Protein AF-0000000076552515 (afdb_homodimer)

Structure (mmCIF, N/CA/C/O backbone):
data_AF-0000000076552515-model_v1
#
loop_
_entity.id
_entity.type
_entity.pdbx_description
1 polymer 'Uncharacterized protein'
#
loop_
_atom_site.group_PDB
_atom_site.id
_atom_site.type_symbol
_atom_site.label_atom_id
_atom_site.label_alt_id
_atom_site.label_comp_id
_atom_site.label_asym_id
_atom_site.label_entity_id
_atom_site.label_seq_id
_atom_site.pdbx_PDB_ins_code
_atom_site.Cartn_x
_atom_site.Cartn_y
_atom_site.Cartn_z
_atom_site.occupancy
_atom_site.B_iso_or_equiv
_atom_site.auth_seq_id
_atom_site.auth_comp_id
_atom_site.auth_asym_id
_atom_site.auth_atom_id
_atom_site.pdbx_PDB_model_num
ATOM 1 N N . MET A 1 1 ? -10.828 54.719 57.344 1 35.94 1 MET A N 1
ATOM 2 C CA . MET A 1 1 ? -10.305 54.156 56.094 1 35.94 1 MET A CA 1
ATOM 3 C C . MET A 1 1 ? -10.523 52.656 56.031 1 35.94 1 MET A C 1
ATOM 5 O O . MET A 1 1 ? -10.375 51.938 57.031 1 35.94 1 MET A O 1
ATOM 9 N N . SER A 1 2 ? -11.445 52.125 55.031 1 40.75 2 SER A N 1
ATOM 10 C CA . SER A 1 2 ? -12.164 50.906 54.688 1 40.75 2 SER A CA 1
ATOM 11 C C . SER A 1 2 ? -11.195 49.75 54.344 1 40.75 2 SER A C 1
ATOM 13 O O . SER A 1 2 ? -10.398 49.875 53.438 1 40.75 2 SER A O 1
ATOM 15 N N . THR A 1 3 ? -10.781 48.906 55.344 1 51.44 3 THR A N 1
ATOM 16 C CA . THR A 1 3 ? -10.016 47.688 55.375 1 51.44 3 THR A CA 1
ATOM 17 C C . THR A 1 3 ? -10.625 46.656 54.406 1 51.44 3 THR A C 1
ATOM 19 O O . THR A 1 3 ? -10.055 45.594 54.188 1 51.44 3 THR A O 1
ATOM 22 N N . ALA A 1 4 ? -11.898 46.938 53.969 1 53.38 4 ALA A N 1
ATOM 23 C CA . ALA A 1 4 ? -12.586 45.875 53.281 1 53.38 4 ALA A CA 1
ATOM 24 C C . ALA A 1 4 ? -12.031 45.656 51.875 1 53.38 4 ALA A C 1
ATOM 26 O O . ALA A 1 4 ? -12.383 44.719 51.188 1 53.38 4 ALA A O 1
ATOM 27 N N . THR A 1 5 ? -11.195 46.688 51.406 1 49.91 5 THR A N 1
ATOM 28 C CA . THR A 1 5 ? -10.992 46.625 49.969 1 49.91 5 THR A CA 1
ATOM 29 C C . THR A 1 5 ? -9.898 45.625 49.625 1 49.91 5 THR A C 1
ATOM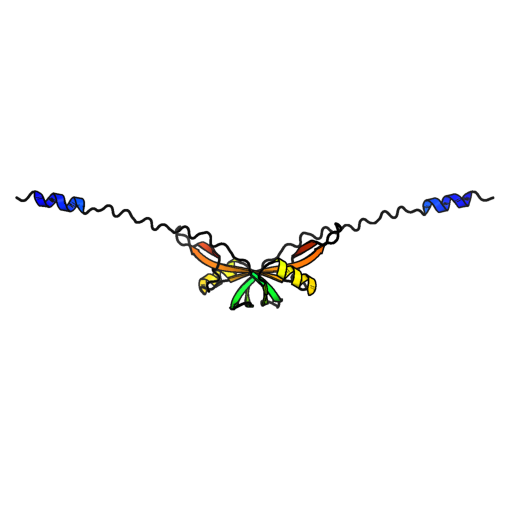 31 O O . THR A 1 5 ? -9.734 45.25 48.438 1 49.91 5 THR A O 1
ATOM 34 N N . VAL A 1 6 ? -9.07 45.25 50.656 1 51.75 6 VAL A N 1
ATOM 35 C CA . VAL A 1 6 ? -7.895 44.5 50.25 1 51.75 6 VAL A CA 1
ATOM 36 C C . VAL A 1 6 ? -8.281 43.062 50 1 51.75 6 VAL A C 1
ATOM 38 O O . VAL A 1 6 ? -7.516 42.281 49.406 1 51.75 6 VAL A O 1
ATOM 41 N N . ASN A 1 7 ? -9.43 42.656 50.656 1 47.34 7 ASN A N 1
ATOM 42 C CA . ASN A 1 7 ? -9.633 41.188 50.594 1 47.34 7 ASN A CA 1
ATOM 43 C C . ASN A 1 7 ? -10.039 40.75 49.219 1 47.34 7 ASN A C 1
ATOM 45 O O . ASN A 1 7 ? -9.945 39.562 48.875 1 47.34 7 ASN A O 1
ATOM 49 N N . THR A 1 8 ? -10.617 41.75 48.438 1 48.75 8 THR A N 1
ATOM 50 C CA . THR A 1 8 ? -11.266 41.25 47.219 1 48.75 8 THR A CA 1
ATOM 51 C C . THR A 1 8 ? -10.234 40.969 46.125 1 48.75 8 THR A C 1
ATOM 53 O O . THR A 1 8 ? -10.477 40.188 45.219 1 48.75 8 THR A O 1
ATOM 56 N N . LEU A 1 9 ? -9.078 41.688 46.281 1 49.91 9 LEU A N 1
ATOM 57 C CA . LEU A 1 9 ? -8.195 41.5 45.125 1 49.91 9 LEU A CA 1
ATOM 58 C C . LEU A 1 9 ? -7.527 40.125 45.156 1 49.91 9 LEU A C 1
ATOM 60 O O . LEU A 1 9 ? -7.293 39.531 44.094 1 49.91 9 LEU A O 1
ATOM 64 N N . ALA A 1 10 ? -7.309 39.594 46.375 1 49.72 10 ALA A N 1
ATOM 65 C CA . ALA A 1 10 ? -6.578 38.344 46.469 1 49.72 10 ALA A CA 1
ATOM 66 C C . ALA A 1 10 ? -7.395 37.188 45.875 1 49.72 10 ALA A C 1
ATOM 68 O O . ALA A 1 10 ? -6.836 36.25 45.312 1 49.72 10 ALA A O 1
ATOM 69 N N . GLU A 1 11 ? -8.711 37.312 46 1 48.06 11 GLU A N 1
ATOM 70 C CA . GLU A 1 11 ? -9.477 36.156 45.562 1 48.06 11 GLU A CA 1
ATOM 71 C C . GLU A 1 11 ? -9.461 36.031 44.031 1 48.06 11 GLU A C 1
ATOM 73 O O . GLU A 1 11 ? -9.734 34.969 43.5 1 48.06 11 GLU A O 1
ATOM 78 N N . LEU A 1 12 ? -9.273 37.219 43.406 1 43.66 12 LEU A N 1
ATOM 79 C CA . LEU A 1 12 ? -9.445 37.094 41.969 1 43.66 12 LEU A CA 1
ATOM 80 C C . LEU A 1 12 ? -8.234 36.406 41.344 1 43.66 12 LEU A C 1
ATOM 82 O O . LEU A 1 12 ? -8.195 36.188 40.125 1 43.66 12 LEU A O 1
ATOM 86 N N . VAL A 1 13 ? -7.078 36.344 42.031 1 42.44 13 VAL A N 1
ATOM 87 C CA . VAL A 1 13 ? -6.031 35.594 41.375 1 42.44 13 VAL A CA 1
ATOM 88 C C . VAL A 1 13 ? -6.484 34.125 41.188 1 42.44 13 VAL A C 1
ATOM 90 O O . VAL A 1 13 ? -6.422 33.344 42.156 1 42.44 13 VAL A O 1
ATOM 93 N N . ARG A 1 14 ? -7.738 33.938 40.75 1 39.69 14 ARG A N 1
ATOM 94 C CA . ARG A 1 14 ? -8.109 32.594 40.281 1 39.69 14 ARG A CA 1
ATOM 95 C C . ARG A 1 14 ? -6.961 31.938 39.531 1 39.69 14 ARG A C 1
ATOM 97 O O . ARG A 1 14 ? -6.336 32.562 38.688 1 39.69 14 ARG A O 1
ATOM 104 N N . ASN A 1 15 ? -6.199 31 40.25 1 41.66 15 ASN A N 1
ATOM 105 C CA . ASN A 1 15 ? -5.289 30.016 39.688 1 41.66 15 ASN A CA 1
ATOM 106 C C . ASN A 1 15 ? -5.797 29.484 38.344 1 41.66 15 ASN A C 1
ATOM 108 O O . ASN A 1 15 ? -6.691 28.641 38.312 1 41.66 15 ASN A O 1
ATOM 112 N N . ASP A 1 16 ? -6.039 30.391 37.406 1 40.06 16 ASP A N 1
ATOM 113 C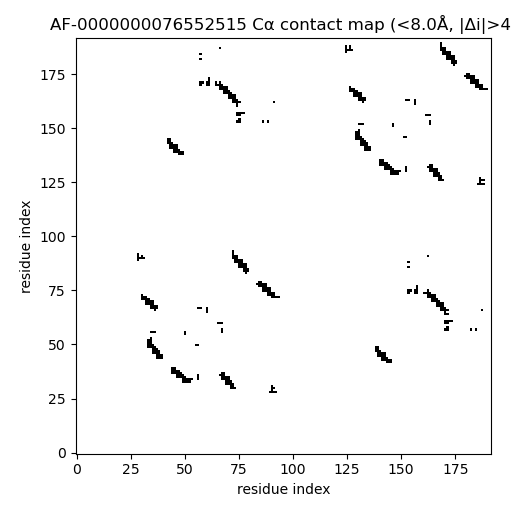 CA . ASP A 1 16 ? -6.176 29.812 36.062 1 40.06 16 ASP A CA 1
ATOM 114 C C . ASP A 1 16 ? -5.137 28.719 35.812 1 40.06 16 ASP A C 1
ATOM 116 O O . ASP A 1 16 ? -3.957 29.016 35.625 1 40.06 16 ASP A O 1
ATOM 120 N N . LYS A 1 17 ? -5.156 27.672 36.625 1 41.62 17 LYS A N 1
ATOM 121 C CA . LYS A 1 17 ? -4.375 26.516 36.188 1 41.62 17 LYS A CA 1
ATOM 122 C C . LYS A 1 17 ? -4.379 26.375 34.688 1 41.62 17 LYS A C 1
ATOM 124 O O . LYS A 1 17 ? -5.43 26.484 34.031 1 41.62 17 LYS A O 1
ATOM 129 N N . PRO A 1 18 ? -3.236 26.75 34.031 1 43.59 18 PRO A N 1
ATOM 130 C CA . PRO A 1 18 ? -3.26 26.438 32.594 1 43.59 18 PRO A CA 1
ATOM 131 C C . PRO A 1 18 ? -4.02 25.156 32.281 1 43.59 18 PRO A C 1
ATOM 133 O O . PRO A 1 18 ? -3.908 24.172 33.031 1 43.59 18 PRO A O 1
ATOM 136 N N . ARG A 1 19 ? -5.297 25.203 31.922 1 39.62 19 ARG A N 1
ATOM 137 C CA . ARG A 1 19 ? -5.895 24 31.344 1 39.62 19 ARG A CA 1
ATOM 138 C C . ARG A 1 19 ? -4.859 23.203 30.578 1 39.62 19 ARG A C 1
ATOM 140 O O . ARG A 1 19 ? -4.266 23.703 29.609 1 39.62 19 ARG A O 1
ATOM 147 N N . ARG A 1 20 ? -4.082 22.391 31.281 1 39.12 20 ARG A N 1
ATOM 148 C CA . ARG A 1 20 ? -3.389 21.406 30.469 1 39.12 20 ARG A CA 1
ATOM 149 C C . ARG A 1 20 ? -4.258 20.953 29.297 1 39.12 20 ARG A C 1
ATOM 151 O O . ARG A 1 20 ? -5.34 20.391 29.5 1 39.12 20 ARG A O 1
ATOM 158 N N . THR A 1 21 ? -4.367 21.797 28.266 1 39.66 21 THR A N 1
ATOM 159 C CA . THR A 1 21 ? -4.902 21.188 27.062 1 39.66 21 THR A CA 1
ATOM 160 C C . THR A 1 21 ? -4.559 19.688 27.016 1 39.66 21 THR A C 1
ATOM 162 O O . THR A 1 21 ? -3.387 19.312 27.094 1 39.66 21 THR A O 1
ATOM 165 N N . ARG A 1 22 ? -5.285 18.875 27.719 1 38.53 22 ARG A N 1
ATOM 166 C CA . ARG A 1 22 ? -5.191 17.453 27.422 1 38.53 22 ARG A CA 1
ATOM 167 C C . ARG A 1 22 ? -4.812 17.203 25.969 1 38.53 22 ARG A C 1
ATOM 169 O O . ARG A 1 22 ? -5.586 17.531 25.062 1 38.53 22 ARG A O 1
ATOM 176 N N . ARG A 1 23 ? -3.568 17.359 25.641 1 40.38 23 ARG A N 1
ATOM 177 C CA . ARG A 1 23 ? -3.234 16.734 24.375 1 40.38 23 ARG A CA 1
ATOM 178 C C . ARG A 1 23 ? -4.012 15.445 24.172 1 40.38 23 ARG A C 1
ATOM 180 O O . ARG A 1 23 ? -3.865 14.5 24.953 1 40.38 23 ARG A O 1
ATOM 187 N N . THR A 1 24 ? -5.371 15.531 24.047 1 39.75 24 THR A N 1
ATOM 188 C CA . THR A 1 24 ? -6.031 14.305 23.609 1 39.75 24 THR A CA 1
ATOM 189 C C . THR A 1 24 ? -5.023 13.336 23 1 39.75 24 THR A C 1
ATOM 191 O O . THR A 1 24 ? -4.363 13.656 22 1 39.75 24 THR A O 1
ATOM 194 N N . GLN A 1 25 ? -4.34 12.641 23.812 1 41.81 25 GLN A N 1
ATOM 195 C CA . GLN A 1 25 ? -3.662 11.492 23.219 1 41.81 25 GLN A CA 1
ATOM 196 C C . GLN A 1 25 ? -4.41 10.984 21.984 1 41.81 25 GLN A C 1
ATOM 198 O O . GLN A 1 25 ? -5.5 10.414 22.094 1 41.81 25 GLN A O 1
ATOM 203 N N . GLU A 1 26 ? -4.582 11.844 21.016 1 44.66 26 GLU A N 1
ATOM 204 C CA . GLU A 1 26 ? -5.145 11.312 19.766 1 44.66 26 GLU A CA 1
ATOM 205 C C . GLU A 1 26 ? -4.859 9.82 19.625 1 44.66 26 GLU A C 1
ATOM 207 O O . GLU A 1 26 ? -3.734 9.375 19.859 1 44.66 26 GLU A O 1
ATOM 212 N N . LYS A 1 27 ? -5.75 8.969 20.109 1 47 27 LYS A N 1
ATOM 213 C CA . LYS A 1 27 ? -5.699 7.531 19.859 1 47 27 LYS A CA 1
ATOM 214 C C . LYS A 1 27 ? -4.762 7.219 18.688 1 47 27 LYS A C 1
ATOM 216 O O . LYS A 1 27 ? -4.723 7.949 17.703 1 47 27 LYS A O 1
ATOM 221 N N . PRO A 1 28 ? -3.727 6.496 19.016 1 51.25 28 PRO A N 1
ATOM 222 C CA . PRO A 1 28 ? -2.861 6.133 17.891 1 51.25 28 PRO A CA 1
ATOM 223 C C . PRO A 1 28 ? -3.646 5.82 16.609 1 51.25 28 PRO A C 1
ATOM 225 O O . PRO A 1 28 ? -4.582 5.02 16.641 1 51.25 28 PRO A O 1
ATOM 228 N N . ASP A 1 29 ? -3.916 6.801 15.812 1 60.72 29 ASP A N 1
ATOM 229 C CA . ASP A 1 29 ? -4.633 6.637 14.547 1 60.72 29 ASP A CA 1
ATOM 230 C C . ASP A 1 29 ? -4.25 5.328 13.867 1 60.72 29 ASP A C 1
ATOM 232 O O . ASP A 1 29 ? -3.084 5.113 13.523 1 60.72 29 ASP A O 1
ATOM 236 N N . THR A 1 30 ? -4.984 4.262 14.258 1 79.38 30 THR A N 1
ATOM 237 C CA . THR A 1 30 ? -4.812 2.938 13.672 1 79.38 30 THR A CA 1
ATOM 238 C C . THR A 1 30 ? -4.797 3.023 12.141 1 79.38 30 THR A C 1
ATOM 240 O O . THR A 1 30 ? -5.625 3.711 11.547 1 79.38 30 THR A O 1
ATOM 243 N N . VAL A 1 31 ? -3.775 2.555 11.617 1 84.81 31 VAL A N 1
ATOM 244 C CA . VAL A 1 31 ? -3.619 2.525 10.172 1 84.81 31 VAL A CA 1
ATOM 245 C C . VAL A 1 31 ? -4.551 1.473 9.57 1 84.81 31 VAL A C 1
ATOM 247 O O . VAL A 1 31 ? -4.574 0.327 10.023 1 84.81 31 VAL A O 1
ATOM 250 N N . THR A 1 32 ? -5.488 1.884 8.742 1 88.38 32 THR A N 1
ATOM 251 C CA . THR A 1 32 ? -6.336 0.963 7.992 1 88.38 32 THR A CA 1
ATOM 252 C C . THR A 1 32 ? -5.645 0.524 6.703 1 88.38 32 THR A C 1
ATOM 254 O O . THR A 1 32 ? -5.16 1.359 5.938 1 88.38 32 THR A O 1
ATOM 257 N N . THR A 1 33 ? -5.586 -0.742 6.516 1 95.12 33 THR A N 1
ATOM 258 C CA . THR A 1 33 ? -5.035 -1.308 5.289 1 95.12 33 THR A CA 1
ATOM 259 C C . THR A 1 33 ? -6.148 -1.613 4.289 1 95.12 33 THR A C 1
ATOM 261 O O . THR A 1 33 ? -7.16 -2.221 4.645 1 95.12 33 THR A O 1
ATOM 264 N N . ARG A 1 34 ? -6.027 -1.161 3.025 1 95.88 34 ARG A N 1
ATOM 265 C CA . ARG A 1 34 ? -6.941 -1.455 1.929 1 95.88 34 ARG A CA 1
ATOM 266 C C . ARG A 1 34 ? -6.324 -2.447 0.949 1 95.88 34 ARG A C 1
ATOM 268 O O . ARG A 1 34 ? -5.102 -2.531 0.833 1 95.88 34 ARG A O 1
ATOM 275 N N . PHE A 1 35 ? -7.113 -3.168 0.232 1 97.19 35 PHE A N 1
ATOM 276 C CA . PHE A 1 35 ? -6.68 -4.242 -0.654 1 97.19 35 PHE A CA 1
ATOM 277 C C . PHE A 1 35 ? -7.199 -4.02 -2.068 1 97.19 35 PHE A C 1
ATOM 279 O O . PHE A 1 35 ? -8.398 -3.795 -2.27 1 97.19 35 PHE A O 1
ATOM 286 N N . PHE A 1 36 ? -6.258 -4.125 -3.025 1 97.5 36 PHE A N 1
ATOM 287 C CA . PHE A 1 36 ? -6.633 -3.773 -4.391 1 97.5 36 PHE A CA 1
ATOM 288 C C . PHE A 1 36 ? -6.008 -4.742 -5.387 1 97.5 36 PHE A C 1
ATOM 290 O O . PHE A 1 36 ? -5.008 -5.398 -5.082 1 97.5 36 PHE A O 1
ATOM 297 N N . MET A 1 37 ? -6.621 -4.77 -6.422 1 97.38 37 MET A N 1
ATOM 298 C CA . MET A 1 37 ? -5.957 -5.133 -7.668 1 97.38 37 MET A CA 1
ATOM 299 C C . MET A 1 37 ? -5.895 -3.943 -8.625 1 97.38 37 MET A C 1
ATOM 301 O O . MET A 1 37 ? -6.68 -3.004 -8.5 1 97.38 37 MET A O 1
ATOM 305 N N . GLY A 1 38 ? -4.879 -4.031 -9.461 1 95.62 38 GLY A N 1
ATOM 306 C CA . GLY A 1 38 ? -4.695 -2.932 -10.391 1 95.62 38 GLY A CA 1
ATOM 307 C C . GLY A 1 38 ? -3.562 -3.17 -11.375 1 95.62 38 GLY A C 1
ATOM 308 O O . GLY A 1 38 ? -3.078 -4.293 -11.516 1 95.62 38 GLY A O 1
ATOM 309 N N . ASP A 1 39 ? -3.246 -2.111 -12.039 1 93.25 39 ASP A N 1
ATOM 310 C CA . ASP A 1 39 ? -2.188 -2.148 -13.047 1 93.25 39 ASP A CA 1
ATOM 311 C C . ASP A 1 39 ? -1.004 -1.278 -12.633 1 93.25 39 ASP A C 1
ATOM 313 O O . ASP A 1 39 ? -1.177 -0.107 -12.289 1 93.25 39 ASP A O 1
ATOM 317 N N . SER A 1 40 ? 0.088 -1.995 -12.672 1 88.06 40 SER A N 1
ATOM 318 C CA . SER A 1 40 ? 1.308 -1.303 -12.266 1 88.06 40 SER A CA 1
ATOM 319 C C . SER A 1 40 ? 2.164 -0.939 -13.477 1 88.06 40 SER A C 1
ATOM 321 O O . SER A 1 40 ? 2.391 -1.771 -14.359 1 88.06 40 SER A O 1
ATOM 323 N N . GLY A 1 41 ? 2.465 0.341 -13.539 1 81.62 41 GLY A N 1
ATOM 324 C CA . GLY A 1 41 ? 3.422 0.84 -14.508 1 81.62 41 GLY A CA 1
ATOM 325 C C . GLY A 1 41 ? 4.668 1.43 -13.875 1 81.62 41 GLY A C 1
ATOM 326 O O . GLY A 1 41 ? 4.867 1.318 -12.664 1 81.62 41 GLY A O 1
ATOM 327 N N . GLU A 1 42 ? 5.5 1.944 -14.812 1 83.88 42 GLU A N 1
ATOM 328 C CA . GLU A 1 42 ? 6.707 2.609 -14.328 1 83.88 42 GLU A CA 1
ATOM 329 C C . GLU A 1 42 ? 6.367 3.883 -13.555 1 83.88 42 GLU A C 1
ATOM 331 O O . GLU A 1 42 ? 5.828 4.832 -14.125 1 83.88 42 GLU A O 1
ATOM 336 N N . GLY A 1 43 ? 6.551 3.906 -12.336 1 88.12 43 GLY A N 1
ATOM 337 C CA . GLY A 1 43 ? 6.41 5.086 -11.5 1 88.12 43 GLY A CA 1
ATOM 338 C C . GLY A 1 43 ? 4.973 5.383 -11.117 1 88.12 43 GLY A C 1
ATOM 339 O O . GLY A 1 43 ? 4.691 6.383 -10.453 1 88.12 43 GLY A O 1
ATOM 340 N N . SER A 1 44 ? 4.109 4.57 -11.703 1 93.94 44 SER A N 1
ATOM 341 C CA . SER A 1 44 ? 2.701 4.801 -11.391 1 93.94 44 SER A CA 1
ATOM 342 C C . SER A 1 44 ? 1.942 3.482 -11.266 1 93.94 44 SER A C 1
ATOM 344 O O . SER A 1 44 ? 2.352 2.467 -11.836 1 93.94 44 SER A O 1
ATOM 346 N N . ILE A 1 45 ? 0.854 3.539 -10.531 1 95.5 45 ILE A N 1
ATOM 347 C CA . ILE A 1 45 ? -0.015 2.383 -10.352 1 95.5 45 ILE A CA 1
ATOM 348 C C . ILE A 1 45 ? -1.473 2.836 -10.297 1 95.5 45 ILE A C 1
ATOM 350 O O . ILE A 1 45 ? -1.798 3.816 -9.625 1 95.5 45 ILE A O 1
ATOM 354 N N . SER A 1 46 ? -2.262 2.113 -11.031 1 96.38 46 SER A N 1
ATOM 355 C CA . SER A 1 46 ? -3.707 2.295 -10.945 1 96.38 46 SER A CA 1
ATOM 356 C C . SER A 1 46 ? -4.371 1.116 -10.242 1 96.38 46 SER A C 1
ATOM 358 O O . SER A 1 46 ? -4.379 -0.001 -10.766 1 96.38 46 SER A O 1
ATOM 360 N N . LEU A 1 47 ? -4.879 1.412 -9.109 1 97 47 LEU A N 1
ATOM 361 C CA . LEU A 1 47 ? -5.633 0.426 -8.344 1 97 47 LEU A CA 1
ATOM 362 C C . LEU A 1 47 ? -7.121 0.519 -8.656 1 97 47 LEU A C 1
ATOM 364 O O . LEU A 1 47 ? -7.789 1.469 -8.242 1 97 47 LEU A O 1
ATOM 368 N N . THR A 1 48 ? -7.594 -0.465 -9.312 1 96.38 48 THR A N 1
ATOM 369 C CA . THR A 1 48 ? -8.883 -0.303 -9.977 1 96.38 48 THR A CA 1
ATOM 370 C C . THR A 1 48 ? -9.953 -1.134 -9.273 1 96.38 48 THR A C 1
ATOM 372 O O . THR A 1 48 ? -11.148 -0.928 -9.5 1 96.38 48 THR A O 1
ATOM 375 N N . GLN A 1 49 ? -9.609 -2.053 -8.5 1 96.88 49 GLN A N 1
ATOM 376 C CA . GLN A 1 49 ? -10.578 -2.902 -7.809 1 96.88 49 GLN A CA 1
ATOM 377 C C . GLN A 1 49 ? -10.227 -3.041 -6.328 1 96.88 49 GLN A C 1
ATOM 379 O O . GLN A 1 49 ? -9.172 -3.574 -5.98 1 96.88 49 GLN A O 1
ATOM 384 N N . GLU A 1 50 ? -11.133 -2.641 -5.551 1 97.25 50 GLU A N 1
ATOM 385 C CA . GLU A 1 50 ? -10.961 -2.756 -4.105 1 97.25 50 GLU A CA 1
ATOM 386 C C . GLU A 1 50 ? -11.688 -3.979 -3.555 1 97.25 50 GLU A C 1
ATOM 388 O O . GLU A 1 50 ? -12.773 -4.324 -4.027 1 97.25 50 GLU A O 1
ATOM 393 N N . PHE A 1 51 ? -11.102 -4.539 -2.49 1 97.25 51 PHE A N 1
ATOM 394 C CA . PHE A 1 51 ? -11.695 -5.684 -1.81 1 97.25 51 PHE A CA 1
ATOM 395 C C . PHE A 1 51 ? -11.961 -5.363 -0.343 1 97.25 51 PHE A C 1
ATOM 397 O O . PHE A 1 51 ? -11.211 -4.605 0.277 1 97.25 51 PHE A O 1
ATOM 404 N N . ALA A 1 52 ? -12.953 -5.938 0.198 1 95.69 52 ALA A N 1
ATOM 405 C CA . ALA A 1 52 ? -13.344 -5.68 1.581 1 95.69 52 ALA A CA 1
ATOM 406 C C . ALA A 1 52 ? -12.375 -6.344 2.559 1 95.69 52 ALA A C 1
ATOM 408 O O . ALA A 1 52 ? -12.305 -5.957 3.727 1 95.69 52 ALA A O 1
ATOM 409 N N . SER A 1 53 ? -11.633 -7.367 2.111 1 96.69 53 SER A N 1
ATOM 410 C CA . SER A 1 53 ? -10.711 -8.094 2.977 1 96.69 53 SER A CA 1
ATOM 411 C C . SER A 1 53 ? -9.516 -8.617 2.189 1 96.69 53 SER A C 1
ATOM 413 O O . SER A 1 53 ? -9.578 -8.734 0.964 1 96.69 53 SER A O 1
ATOM 415 N N . GLU A 1 54 ? -8.508 -8.977 2.977 1 96.94 54 GLU A N 1
ATOM 416 C CA . GLU A 1 54 ? -7.332 -9.531 2.311 1 96.94 54 GLU A CA 1
ATOM 417 C C . GLU A 1 54 ? -7.645 -10.898 1.699 1 96.94 54 GLU A C 1
ATOM 419 O O . GLU A 1 54 ? -7.105 -11.25 0.646 1 96.94 54 GLU A O 1
ATOM 424 N N . VAL A 1 55 ? -8.477 -11.656 2.312 1 96.19 55 VAL A N 1
ATOM 425 C CA . VAL A 1 55 ? -8.828 -12.992 1.844 1 96.19 55 VAL A CA 1
ATOM 426 C C . VAL A 1 55 ? -9.477 -12.906 0.464 1 96.19 55 VAL A C 1
ATOM 428 O O . VAL A 1 55 ? -9.148 -13.68 -0.433 1 96.19 55 VAL A O 1
ATOM 431 N N . GLU A 1 56 ? -10.375 -11.984 0.251 1 97.38 56 GLU A N 1
ATOM 432 C CA . GLU A 1 56 ? -11.008 -11.781 -1.049 1 97.38 56 GLU A CA 1
ATOM 433 C C . GLU A 1 56 ? -9.977 -11.43 -2.117 1 97.38 56 GLU A C 1
ATOM 435 O O . GLU A 1 56 ? -10.023 -11.961 -3.23 1 97.38 56 GLU A O 1
ATOM 440 N N . ALA A 1 57 ? -9.055 -10.57 -1.765 1 97.94 57 ALA A N 1
ATOM 441 C CA . ALA A 1 57 ? -7.992 -10.195 -2.691 1 97.94 57 ALA A CA 1
ATOM 442 C C . ALA A 1 57 ? -7.129 -11.406 -3.053 1 97.94 57 ALA A C 1
ATOM 444 O O . ALA A 1 57 ? -6.75 -11.578 -4.215 1 97.94 57 ALA A O 1
ATOM 445 N N . GLN A 1 58 ? -6.812 -12.188 -2.088 1 96.69 58 GLN A N 1
ATOM 446 C CA . GLN A 1 58 ? -6.012 -13.391 -2.311 1 96.69 58 GLN A CA 1
ATOM 447 C C . GLN A 1 58 ? -6.715 -14.352 -3.266 1 96.69 58 GLN A C 1
ATOM 449 O O . GLN A 1 58 ? -6.09 -14.891 -4.18 1 96.69 58 GLN A O 1
ATOM 454 N N . LEU A 1 59 ? -7.945 -14.508 -3.045 1 96.56 59 LEU A N 1
ATOM 455 C CA . LEU A 1 59 ? -8.711 -15.422 -3.881 1 96.56 59 LEU A CA 1
ATOM 456 C C . LEU A 1 59 ? -8.75 -14.938 -5.324 1 96.56 59 LEU A C 1
ATOM 458 O O . LEU A 1 59 ? -8.555 -15.727 -6.254 1 96.56 59 LEU A O 1
ATOM 462 N N . GLU A 1 60 ? -9.016 -13.727 -5.488 1 97.19 60 GLU A N 1
ATOM 463 C CA . GLU A 1 60 ? -9.039 -13.172 -6.84 1 97.19 60 GLU A CA 1
ATOM 464 C C . GLU A 1 60 ? -7.656 -13.25 -7.488 1 97.19 60 GLU A C 1
ATOM 466 O O . GLU A 1 60 ? -7.547 -13.539 -8.688 1 97.19 60 GLU A O 1
ATOM 471 N N . SER A 1 61 ? -6.621 -12.961 -6.715 1 96.25 61 SER A N 1
ATOM 472 C CA . SER A 1 61 ? -5.242 -13.086 -7.176 1 96.25 61 SER A CA 1
ATOM 473 C C . SER A 1 61 ? -4.957 -14.5 -7.676 1 96.25 61 SER A C 1
ATOM 475 O O . SER A 1 61 ? -4.352 -14.68 -8.734 1 96.25 61 SER A O 1
ATOM 477 N N . LEU A 1 62 ? -5.336 -15.391 -6.93 1 94.19 62 LEU A N 1
ATOM 478 C CA . LEU A 1 62 ? -5.137 -16.797 -7.289 1 94.19 62 LEU A CA 1
ATOM 479 C C . LEU A 1 62 ? -5.898 -17.141 -8.562 1 94.19 62 LEU A C 1
ATOM 481 O O . LEU A 1 62 ? -5.352 -17.781 -9.461 1 94.19 62 LEU A O 1
ATOM 485 N N . LYS A 1 63 ? -7.148 -16.766 -8.656 1 95.12 63 LYS A N 1
ATOM 486 C CA . LYS A 1 63 ? -8.016 -17.031 -9.805 1 95.12 63 LYS A CA 1
ATOM 487 C C . LYS A 1 63 ? -7.434 -16.438 -11.086 1 95.12 63 LYS A C 1
ATOM 489 O O . LYS A 1 63 ? -7.445 -17.078 -12.133 1 95.12 63 LYS A O 1
ATOM 494 N N . LEU A 1 64 ? -6.91 -15.219 -10.969 1 94.69 64 LEU A N 1
ATOM 495 C CA . LEU A 1 64 ? -6.48 -14.484 -12.156 1 94.69 64 LEU A CA 1
ATOM 496 C C . LEU A 1 64 ? -4.977 -14.617 -12.359 1 94.69 64 LEU A C 1
ATOM 498 O O . LEU A 1 64 ? -4.441 -14.141 -13.367 1 94.69 64 LEU A O 1
ATOM 502 N N . ASN A 1 65 ? -4.297 -15.164 -11.422 1 93.62 65 ASN A N 1
ATOM 503 C CA . ASN A 1 65 ? -2.842 -15.258 -11.469 1 93.62 65 ASN A CA 1
ATOM 504 C C . ASN A 1 65 ? -2.197 -13.883 -11.656 1 93.62 65 ASN A C 1
ATOM 506 O O . ASN A 1 65 ? -1.36 -13.703 -12.539 1 93.62 65 ASN A O 1
ATOM 510 N N . ARG A 1 66 ? -2.689 -12.984 -10.844 1 94.5 66 ARG A N 1
ATOM 511 C CA . ARG A 1 66 ? -2.186 -11.609 -10.836 1 94.5 66 ARG A CA 1
ATOM 512 C C . ARG A 1 66 ? -1.87 -11.148 -9.422 1 94.5 66 ARG A C 1
ATOM 514 O O . ARG A 1 66 ? -2.434 -11.664 -8.453 1 94.5 66 ARG A O 1
ATOM 521 N N . PRO A 1 67 ? -1.022 -10.219 -9.344 1 96 67 PRO A N 1
ATOM 522 C CA . PRO A 1 67 ? -0.749 -9.688 -8.008 1 96 67 PRO A CA 1
ATOM 523 C C . PRO A 1 67 ? -1.919 -8.891 -7.434 1 96 67 PRO A C 1
ATOM 525 O O . PRO A 1 67 ? -2.742 -8.375 -8.188 1 96 67 PRO A O 1
ATOM 528 N N . TYR A 1 68 ? -1.957 -8.875 -6.105 1 96.75 68 TYR A N 1
ATOM 529 C CA . TYR A 1 68 ? -2.771 -7.895 -5.395 1 96.75 68 TYR A CA 1
ATOM 530 C C . TYR A 1 68 ? -1.906 -6.992 -4.523 1 96.75 68 TYR A C 1
ATOM 532 O O . TYR A 1 68 ? -0.736 -7.293 -4.277 1 96.75 68 TYR A O 1
ATOM 540 N N . TYR A 1 69 ? -2.52 -5.891 -4.07 1 96.69 69 TYR A N 1
ATOM 541 C CA . TYR A 1 69 ? -1.765 -4.844 -3.391 1 96.69 69 TYR A CA 1
ATOM 542 C C . TYR A 1 69 ? -2.381 -4.52 -2.033 1 96.69 69 TYR A C 1
ATOM 544 O O . TYR A 1 69 ? -3.605 -4.465 -1.898 1 96.69 69 TYR A O 1
ATOM 552 N N . THR A 1 70 ? -1.568 -4.273 -1.099 1 96.94 70 THR A N 1
ATOM 553 C CA . THR A 1 70 ? -1.965 -3.654 0.161 1 96.94 70 THR A CA 1
ATOM 554 C C . THR A 1 70 ? -1.557 -2.184 0.192 1 96.94 70 THR A C 1
ATOM 556 O O . THR A 1 70 ? -0.426 -1.841 -0.162 1 96.94 70 THR A O 1
ATOM 559 N N . LEU A 1 71 ? -2.467 -1.387 0.617 1 96.06 71 LEU A N 1
ATOM 560 C CA . LEU A 1 71 ? -2.285 0.061 0.617 1 96.06 71 LEU A CA 1
ATOM 561 C C . LEU A 1 71 ? -2.559 0.643 2 1 96.06 71 LEU A C 1
ATOM 563 O O . LEU A 1 71 ? -3.566 0.314 2.627 1 96.06 71 LEU A O 1
ATOM 567 N N . GLU A 1 72 ? -1.7 1.469 2.432 1 95.31 72 GLU A N 1
ATOM 568 C CA . GLU A 1 72 ? -1.908 2.268 3.635 1 95.31 72 GLU A CA 1
ATOM 569 C C . GLU A 1 72 ? -1.728 3.756 3.348 1 95.31 72 GLU A C 1
ATOM 571 O O . GLU A 1 72 ? -0.841 4.141 2.584 1 95.31 72 GLU A O 1
ATOM 576 N N . SER A 1 73 ? -2.539 4.555 3.969 1 95.25 73 SER A N 1
ATOM 577 C CA . SER A 1 73 ? -2.5 6.004 3.809 1 95.25 73 SER A CA 1
ATOM 578 C C . SER A 1 73 ? -1.919 6.684 5.047 1 95.25 73 SER A C 1
ATOM 580 O O . SER A 1 73 ? -2.318 6.379 6.172 1 95.25 73 SER A O 1
ATOM 582 N N . TRP A 1 74 ? -1.06 7.613 4.754 1 94.69 74 TRP A N 1
ATOM 583 C CA . TRP A 1 74 ? -0.349 8.305 5.824 1 94.69 74 TRP A CA 1
ATOM 584 C C . TRP A 1 74 ? -0.334 9.812 5.586 1 94.69 74 TRP A C 1
ATOM 586 O O . TRP A 1 74 ? -0.492 10.266 4.453 1 94.69 74 TRP A O 1
ATOM 596 N N . ARG A 1 75 ? -0.161 10.531 6.703 1 93.25 75 ARG A N 1
ATOM 597 C CA . ARG A 1 75 ? 0.146 11.961 6.672 1 93.25 75 ARG A CA 1
ATOM 598 C C . ARG A 1 75 ? 1.396 12.266 7.488 1 93.25 75 ARG A C 1
ATOM 600 O O . ARG A 1 75 ? 1.612 11.68 8.547 1 93.25 75 ARG A O 1
ATOM 607 N N . ALA A 1 76 ? 2.152 13.125 6.875 1 93.44 76 ALA A N 1
ATOM 608 C CA . ALA A 1 76 ? 3.297 13.633 7.625 1 93.44 76 ALA A CA 1
ATOM 609 C C . ALA A 1 76 ? 2.922 14.883 8.414 1 93.44 76 ALA A C 1
ATOM 611 O O . ALA A 1 76 ? 2.229 15.766 7.902 1 93.44 76 ALA A O 1
ATOM 612 N N . VAL A 1 77 ? 3.346 14.883 9.617 1 90.06 77 VAL A N 1
ATOM 613 C CA . VAL A 1 77 ? 3.072 16.031 10.477 1 90.06 77 VAL A CA 1
ATOM 614 C C . VAL A 1 77 ? 4.371 16.516 11.117 1 90.06 77 VAL A C 1
ATOM 616 O O . VAL A 1 77 ? 5.199 15.711 11.547 1 90.06 77 VAL A O 1
ATOM 619 N N . ALA A 1 78 ? 4.531 17.797 11.141 1 88.88 78 ALA A N 1
ATOM 620 C CA . ALA A 1 78 ? 5.672 18.391 11.836 1 88.88 78 ALA A CA 1
ATOM 621 C C . ALA A 1 78 ? 5.441 18.422 13.344 1 88.88 78 ALA A C 1
ATOM 623 O O . ALA A 1 78 ? 4.367 18.812 13.805 1 88.88 78 ALA A O 1
ATOM 624 N N . ASP A 1 79 ? 6.352 17.844 14.008 1 83.44 79 ASP A N 1
ATOM 625 C CA . ASP A 1 79 ? 6.352 17.922 15.461 1 83.44 79 ASP A CA 1
ATOM 626 C C . ASP A 1 79 ? 7.367 18.953 15.961 1 83.44 79 ASP A C 1
ATOM 628 O O . ASP A 1 79 ? 8.57 18.797 15.75 1 83.44 79 ASP A O 1
ATOM 632 N N . LEU A 1 80 ? 6.871 19.984 16.594 1 84.06 80 LEU A N 1
ATOM 633 C CA . LEU A 1 80 ? 7.715 21.078 17.078 1 84.06 80 LEU A CA 1
ATOM 634 C C . LEU A 1 80 ? 7.883 21.016 18.578 1 84.06 80 LEU A C 1
ATOM 636 O O . LEU A 1 80 ? 8.414 21.953 19.188 1 84.06 80 LEU A O 1
ATOM 640 N N . SER A 1 81 ? 7.383 20.141 19.281 1 80.06 81 SER A N 1
ATOM 641 C CA . SER A 1 81 ? 7.234 20.125 20.734 1 80.06 81 SER A CA 1
ATOM 642 C C . SER A 1 81 ? 8.586 20.156 21.422 1 80.06 81 SER A C 1
ATOM 644 O O . SER A 1 81 ? 8.711 20.688 22.531 1 80.06 81 SER A O 1
ATOM 646 N N . ASN A 1 82 ? 9.609 19.594 20.844 1 77.12 82 ASN A N 1
ATOM 647 C CA . ASN A 1 82 ? 10.867 19.516 21.578 1 77.12 82 ASN A CA 1
ATOM 648 C C . ASN A 1 82 ? 11.906 20.484 21.016 1 77.12 82 ASN A C 1
ATOM 650 O O . ASN A 1 82 ? 13.109 20.203 21.078 1 77.12 82 ASN A O 1
ATOM 654 N N . GLY A 1 83 ? 11.367 21.562 20.531 1 81.19 83 GLY A N 1
ATOM 655 C CA . GLY A 1 83 ? 12.305 22.562 20.047 1 81.19 83 GLY A CA 1
ATOM 656 C C . GLY A 1 83 ? 12.953 22.156 18.719 1 81.19 83 GLY A C 1
ATOM 657 O O . GLY A 1 83 ? 13.719 22.938 18.141 1 81.19 83 GLY A O 1
ATOM 658 N N . SER A 1 84 ? 12.797 20.891 18.438 1 81.06 84 SER A N 1
ATOM 659 C CA . SER A 1 84 ? 13.273 20.438 17.141 1 81.06 84 SER A CA 1
ATOM 660 C C . SER A 1 84 ? 12.109 20.109 16.203 1 81.06 84 SER A C 1
ATOM 662 O O . SER A 1 84 ? 11.008 19.797 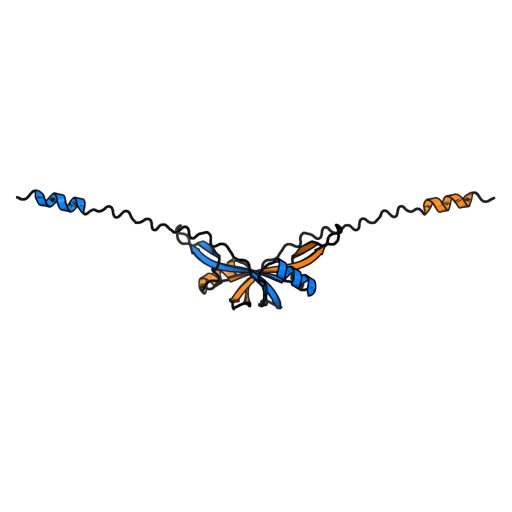16.672 1 81.06 84 SER A O 1
ATOM 664 N N . ILE A 1 85 ? 12.398 20.375 14.992 1 82.44 85 ILE A N 1
ATOM 665 C CA . ILE A 1 85 ? 11.391 19.984 14.008 1 82.44 85 ILE A CA 1
ATOM 666 C C . ILE A 1 85 ? 11.57 18.516 13.633 1 82.44 85 ILE A C 1
ATOM 668 O O . ILE A 1 85 ? 12.609 18.125 13.094 1 82.44 85 ILE A O 1
ATOM 672 N N . ALA A 1 86 ? 10.648 17.734 14.094 1 86.94 86 ALA A N 1
ATOM 673 C CA . ALA A 1 86 ? 10.633 16.328 13.688 1 86.94 86 ALA A CA 1
ATOM 674 C C . ALA A 1 86 ? 9.422 16.016 12.812 1 86.94 86 ALA A C 1
ATOM 676 O O . ALA A 1 86 ? 8.352 16.594 12.992 1 86.94 86 ALA A O 1
ATOM 677 N N . VAL A 1 87 ? 9.695 15.234 11.766 1 88.88 87 VAL A N 1
ATOM 678 C CA . VAL A 1 87 ? 8.594 14.789 10.922 1 88.88 87 VAL A CA 1
ATOM 679 C C . VAL A 1 87 ? 8.062 13.453 11.438 1 88.88 87 VAL A C 1
ATOM 681 O O . VAL A 1 87 ? 8.82 12.5 11.602 1 88.88 87 VAL A O 1
ATOM 684 N N . GLN A 1 88 ? 6.785 13.461 11.727 1 89.12 88 GLN A N 1
ATOM 685 C CA . GLN A 1 88 ? 6.121 12.242 12.188 1 89.12 88 GLN A CA 1
ATOM 686 C C . GLN A 1 88 ? 5.098 11.75 11.172 1 89.12 88 GLN A C 1
ATOM 688 O O . GLN A 1 88 ? 4.527 12.547 10.422 1 89.12 88 GLN A O 1
ATOM 693 N N . LYS A 1 89 ? 4.988 10.461 11.172 1 91.62 89 LYS A N 1
ATOM 694 C CA . LYS A 1 89 ? 3.984 9.812 10.336 1 91.62 89 LYS A CA 1
ATOM 695 C C . LYS A 1 89 ? 2.746 9.438 11.141 1 91.62 89 LYS A C 1
ATOM 697 O O . LYS A 1 89 ? 2.857 8.867 12.234 1 91.62 89 LYS A O 1
ATOM 702 N N . ARG A 1 90 ? 1.568 9.844 10.586 1 90.44 90 ARG A N 1
ATOM 703 C CA . ARG A 1 90 ? 0.286 9.477 11.18 1 90.44 90 ARG A CA 1
ATOM 704 C C . ARG A 1 90 ? -0.634 8.844 10.148 1 90.44 90 ARG A C 1
ATOM 706 O O . ARG A 1 90 ? -0.543 9.148 8.953 1 90.44 90 ARG A O 1
ATOM 713 N N . ALA A 1 91 ? -1.491 7.941 10.68 1 91.75 91 ALA A N 1
ATOM 714 C CA . ALA A 1 91 ? -2.498 7.379 9.789 1 91.75 91 ALA A CA 1
ATOM 715 C C . ALA A 1 91 ? -3.385 8.477 9.203 1 91.75 91 ALA A C 1
ATOM 717 O O . ALA A 1 91 ? -3.781 9.406 9.906 1 91.75 91 ALA A O 1
ATOM 718 N N . ALA A 1 92 ? -3.475 8.367 7.809 1 86.44 92 ALA A N 1
ATOM 719 C CA . ALA A 1 92 ? -4.383 9.312 7.156 1 86.44 92 ALA A CA 1
ATOM 720 C C . ALA A 1 92 ? -5.832 8.859 7.297 1 86.44 92 ALA A C 1
ATOM 722 O O . ALA A 1 92 ? -6.133 7.668 7.191 1 86.44 92 ALA A O 1
ATOM 723 N N . SER A 1 93 ? -6.656 9.328 8.188 1 66.69 93 SER A N 1
ATOM 724 C CA . SER A 1 93 ? -8.062 8.953 8.289 1 66.69 93 SER A CA 1
ATOM 725 C C . SER A 1 93 ? -8.742 8.984 6.926 1 66.69 93 SER A C 1
ATOM 727 O O . SER A 1 93 ? -8.461 9.852 6.102 1 66.69 93 SER A O 1
ATOM 729 N N . SER A 1 94 ? -9.039 7.816 6.344 1 51.75 94 SER A N 1
ATOM 730 C CA . SER A 1 94 ? -9.82 7.832 5.109 1 51.75 94 SER A CA 1
ATOM 731 C C . SER A 1 94 ? -10.969 8.828 5.195 1 51.75 94 SER A C 1
ATOM 733 O O . SER A 1 94 ? -11.797 8.914 4.281 1 51.75 94 SER A O 1
ATOM 735 N N . ARG A 1 95 ? -11.383 9.484 6.258 1 44.66 95 ARG A N 1
ATOM 736 C CA . ARG A 1 95 ? -12.719 10.055 6.391 1 44.66 95 ARG A CA 1
ATOM 737 C C . ARG A 1 95 ? -12.891 11.266 5.48 1 44.66 95 ARG A C 1
ATOM 739 O O . ARG A 1 95 ? -14.016 11.656 5.156 1 44.66 95 ARG A O 1
ATOM 746 N N . THR A 1 96 ? -11.938 12.156 5.016 1 36.16 96 THR A N 1
ATOM 747 C CA . THR A 1 96 ? -12.664 13.344 4.586 1 36.16 96 THR A CA 1
ATOM 748 C C . THR A 1 96 ? -13.5 13.047 3.348 1 36.16 96 THR A C 1
ATOM 750 O O . THR A 1 96 ? -13.039 12.383 2.42 1 36.16 96 THR A O 1
ATOM 753 N N . MET B 1 1 ? 28.344 -73.312 -16.641 1 35.44 1 MET B N 1
ATOM 754 C CA . MET B 1 1 ? 27.281 -72.375 -16.344 1 35.44 1 MET B CA 1
ATOM 755 C C . MET B 1 1 ? 27.859 -71.125 -15.664 1 35.44 1 MET B C 1
ATOM 757 O O . MET B 1 1 ? 28.719 -71.25 -14.789 1 35.44 1 MET B O 1
ATOM 761 N N . SER B 1 2 ? 27.891 -69.875 -16.391 1 40.75 2 SER B N 1
ATOM 762 C CA . SER B 1 2 ? 28.5 -68.562 -16.312 1 40.75 2 SER B CA 1
ATOM 763 C C . SER B 1 2 ? 28.016 -67.812 -15.078 1 40.75 2 SER B C 1
ATOM 765 O O . SER B 1 2 ? 26.828 -67.5 -14.945 1 40.75 2 SER B O 1
ATOM 767 N N . THR B 1 3 ? 28.656 -67.938 -13.875 1 51.78 3 THR B N 1
ATOM 768 C CA . THR B 1 3 ? 28.547 -67.312 -12.57 1 51.78 3 THR B CA 1
ATOM 769 C C . THR B 1 3 ? 28.656 -65.812 -12.688 1 51.78 3 THR B C 1
ATOM 771 O O . THR B 1 3 ? 28.422 -65.062 -11.719 1 51.78 3 THR B O 1
ATOM 774 N N . ALA B 1 4 ? 29.172 -65.375 -13.898 1 53.47 4 ALA B N 1
ATOM 775 C CA . ALA B 1 4 ? 29.531 -63.938 -13.922 1 53.47 4 ALA B CA 1
ATOM 776 C C . ALA B 1 4 ? 28.297 -63.062 -14 1 53.47 4 ALA B C 1
ATOM 778 O O . ALA B 1 4 ? 28.391 -61.844 -13.914 1 53.47 4 ALA B O 1
ATOM 779 N N . THR B 1 5 ? 27.078 -63.688 -14.25 1 50 5 THR B N 1
ATOM 780 C CA . THR B 1 5 ? 26 -62.812 -14.656 1 50 5 THR B CA 1
ATOM 781 C C . THR B 1 5 ? 25.344 -62.156 -13.445 1 50 5 THR B C 1
ATOM 783 O O . THR B 1 5 ? 24.609 -61.188 -13.578 1 50 5 THR B O 1
ATOM 786 N N . VAL B 1 6 ? 25.562 -62.812 -12.25 1 51.25 6 VAL B N 1
ATOM 787 C CA . VAL B 1 6 ? 24.719 -62.344 -11.148 1 51.25 6 VAL B CA 1
ATOM 788 C C . VAL B 1 6 ? 25.281 -61.062 -10.586 1 51.25 6 VAL B C 1
ATOM 790 O O . VAL B 1 6 ? 24.594 -60.344 -9.859 1 51.25 6 VAL B O 1
ATOM 793 N N . ASN B 1 7 ? 26.625 -60.875 -10.812 1 47.69 7 ASN B N 1
ATOM 794 C CA . ASN B 1 7 ? 27.203 -59.75 -10.07 1 47.69 7 ASN B CA 1
ATOM 795 C C . ASN B 1 7 ? 26.734 -58.406 -10.617 1 47.69 7 ASN B C 1
ATOM 797 O O . ASN B 1 7 ? 26.844 -57.375 -9.938 1 47.69 7 ASN B O 1
ATOM 801 N N . THR B 1 8 ? 26.312 -58.438 -11.945 1 49.5 8 THR B N 1
ATOM 802 C CA . THR B 1 8 ? 26.125 -57.125 -12.562 1 49.5 8 THR B CA 1
ATOM 803 C C . THR B 1 8 ? 24.781 -56.531 -12.172 1 49.5 8 THR B C 1
ATOM 805 O O . THR B 1 8 ? 24.641 -55.312 -12.141 1 49.5 8 THR B O 1
ATOM 808 N N . LEU B 1 9 ? 23.844 -57.438 -11.828 1 51.12 9 LEU B N 1
ATOM 809 C CA . LEU B 1 9 ? 22.547 -56.844 -11.609 1 51.12 9 LEU B CA 1
ATOM 810 C C . LEU B 1 9 ? 22.516 -56.062 -10.289 1 51.12 9 LEU B C 1
ATOM 812 O O . LEU B 1 9 ? 21.844 -55.031 -10.172 1 51.12 9 LEU B O 1
ATOM 816 N N . ALA B 1 10 ? 23.297 -56.562 -9.289 1 48.97 10 ALA B N 1
ATOM 817 C CA . ALA B 1 10 ? 23.234 -55.906 -7.977 1 48.97 10 ALA B CA 1
ATOM 818 C C . ALA B 1 10 ? 23.781 -54.5 -8.023 1 48.97 10 ALA B C 1
ATOM 820 O O . ALA B 1 10 ? 23.375 -53.625 -7.23 1 48.97 10 ALA B O 1
ATOM 821 N N . GLU B 1 11 ? 24.75 -54.312 -8.922 1 47.78 11 GLU B N 1
ATOM 822 C CA . GLU B 1 11 ? 25.359 -52.969 -8.875 1 47.78 11 GLU B CA 1
ATOM 823 C C . GLU B 1 11 ? 24.406 -51.906 -9.414 1 47.78 11 GLU B C 1
ATOM 825 O O . GLU B 1 11 ? 24.594 -50.719 -9.164 1 47.78 11 GLU B O 1
ATOM 830 N N . LEU B 1 12 ? 23.484 -52.406 -10.289 1 44.28 12 LEU B N 1
ATOM 831 C CA . LEU B 1 12 ? 22.734 -51.312 -10.906 1 44.28 12 LEU B CA 1
ATOM 832 C C . LEU B 1 12 ? 21.703 -50.75 -9.938 1 44.28 12 LEU B C 1
ATOM 834 O O . LEU B 1 12 ? 20.953 -49.844 -10.273 1 44.28 12 LEU B O 1
ATOM 838 N N . VAL B 1 13 ? 21.359 -51.5 -8.836 1 43.16 13 VAL B N 1
ATOM 839 C CA . VAL B 1 13 ? 20.469 -50.812 -7.922 1 43.16 13 VAL B CA 1
ATOM 840 C C . VAL B 1 13 ? 21.125 -49.5 -7.422 1 43.16 13 VAL B C 1
ATOM 842 O O . VAL B 1 13 ? 21.938 -49.531 -6.492 1 43.16 13 VAL B O 1
ATOM 845 N N . ARG B 1 14 ? 21.75 -48.75 -8.336 1 39.97 14 ARG B N 1
ATOM 846 C CA . ARG B 1 14 ? 22.156 -47.406 -8 1 39.97 14 ARG B CA 1
ATOM 847 C C . ARG B 1 14 ? 21.094 -46.719 -7.133 1 39.97 14 ARG B C 1
ATOM 849 O O . ARG B 1 14 ? 19.906 -46.812 -7.406 1 39.97 14 ARG B O 1
ATOM 856 N N . ASN B 1 15 ? 21.406 -46.594 -5.785 1 41.84 15 ASN B N 1
ATOM 857 C CA . ASN B 1 15 ? 20.766 -45.719 -4.789 1 41.84 15 ASN B CA 1
ATOM 858 C C . ASN B 1 15 ? 20.328 -44.406 -5.391 1 41.84 15 ASN B C 1
ATOM 860 O O . ASN B 1 15 ? 21.156 -43.5 -5.555 1 41.84 15 ASN B O 1
ATOM 864 N N . ASP B 1 16 ? 19.547 -44.438 -6.465 1 39.97 16 ASP B N 1
ATOM 865 C CA . ASP B 1 16 ? 18.906 -43.156 -6.77 1 39.97 16 ASP B CA 1
ATOM 866 C C . ASP B 1 16 ? 18.391 -42.5 -5.496 1 39.97 16 ASP B C 1
ATOM 868 O O . ASP B 1 16 ? 17.391 -42.906 -4.93 1 39.97 16 ASP B O 1
ATOM 872 N N . LYS B 1 17 ? 19.281 -42.156 -4.594 1 42.16 17 LYS B N 1
ATOM 873 C CA . LYS B 1 17 ? 18.812 -41.25 -3.547 1 42.16 17 LYS B CA 1
ATOM 874 C C . LYS B 1 17 ? 17.828 -40.219 -4.098 1 42.16 17 LYS B C 1
ATOM 876 O O . LYS B 1 17 ? 18.062 -39.625 -5.145 1 42.16 17 LYS B O 1
ATOM 881 N N . PRO B 1 18 ? 16.516 -40.406 -3.768 1 44.06 18 PRO B N 1
ATOM 882 C CA .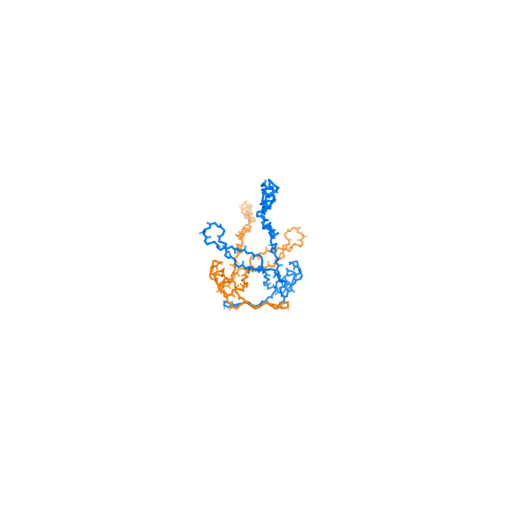 PRO B 1 18 ? 15.641 -39.312 -4.188 1 44.06 18 PRO B CA 1
ATOM 883 C C . PRO B 1 18 ? 16.328 -37.938 -4.074 1 44.06 18 PRO B C 1
ATOM 885 O O . PRO B 1 18 ? 17.031 -37.688 -3.105 1 44.06 18 PRO B O 1
ATOM 888 N N . ARG B 1 19 ? 16.891 -37.375 -5.16 1 40.16 19 ARG B N 1
ATOM 889 C CA . ARG B 1 19 ? 17.25 -35.969 -5.09 1 40.16 19 ARG B CA 1
ATOM 890 C C . ARG B 1 19 ? 16.266 -35.188 -4.227 1 40.16 19 ARG B C 1
ATOM 892 O O . ARG B 1 19 ? 15.078 -35.156 -4.531 1 40.16 19 ARG B O 1
ATOM 899 N N . ARG B 1 20 ? 16.453 -35.219 -2.926 1 39.16 20 ARG B N 1
ATOM 900 C CA . ARG B 1 20 ? 15.727 -34.188 -2.199 1 39.16 20 ARG B CA 1
ATOM 901 C C . ARG B 1 20 ? 15.656 -32.906 -3.01 1 39.16 20 ARG B C 1
ATOM 903 O O . ARG B 1 20 ? 16.688 -32.312 -3.352 1 39.16 20 ARG B O 1
ATOM 910 N N . THR B 1 21 ? 14.758 -32.875 -4.02 1 39.78 21 THR B N 1
ATOM 911 C CA . THR B 1 21 ? 14.484 -31.531 -4.512 1 39.78 21 THR B CA 1
ATOM 912 C C . THR B 1 21 ? 14.656 -30.5 -3.4 1 39.78 21 THR B C 1
ATOM 914 O O . THR B 1 21 ? 14.008 -30.594 -2.357 1 39.78 21 THR B O 1
ATOM 917 N N . ARG B 1 22 ? 15.859 -30.125 -3.084 1 38.38 22 ARG B N 1
ATOM 918 C CA . ARG B 1 22 ? 16.016 -28.922 -2.277 1 38.38 22 ARG B CA 1
ATOM 919 C C . ARG B 1 22 ? 14.898 -27.922 -2.551 1 38.38 22 ARG B C 1
ATOM 921 O O . ARG B 1 22 ? 14.812 -27.359 -3.643 1 38.38 22 ARG B O 1
ATOM 928 N N . ARG B 1 23 ? 13.734 -28.188 -2.043 1 40.5 23 ARG B N 1
ATOM 929 C CA . ARG B 1 23 ? 12.875 -27 -2.01 1 40.5 23 ARG B CA 1
ATOM 930 C C . ARG B 1 23 ? 13.688 -25.734 -1.734 1 40.5 23 ARG B C 1
ATOM 932 O O . ARG B 1 23 ? 14.312 -25.625 -0.681 1 40.5 23 ARG B O 1
ATOM 939 N N . THR B 1 24 ? 14.555 -25.344 -2.686 1 39.25 24 THR B N 1
ATOM 940 C CA . THR B 1 24 ? 15.109 -24 -2.492 1 39.25 24 THR B CA 1
ATOM 941 C C . THR B 1 24 ? 14.281 -23.203 -1.492 1 39.25 24 THR B C 1
ATOM 943 O O . THR B 1 24 ? 13.086 -23 -1.706 1 39.25 24 THR B O 1
ATOM 946 N N . GLN B 1 25 ? 14.484 -23.406 -0.248 1 42.19 25 GLN B N 1
ATOM 947 C CA . GLN B 1 25 ? 13.953 -22.406 0.664 1 42.19 25 GLN B CA 1
ATOM 948 C C . GLN B 1 25 ? 13.852 -21.047 -0.018 1 42.19 25 GLN B C 1
ATOM 950 O O . GLN B 1 25 ? 14.875 -20.406 -0.3 1 42.19 25 GLN B O 1
ATOM 955 N N . GLU B 1 26 ? 13.102 -21 -1.099 1 44.53 26 GLU B N 1
ATOM 956 C CA . GLU B 1 26 ? 12.875 -19.672 -1.66 1 44.53 26 GLU B CA 1
ATOM 957 C C . GLU B 1 26 ? 12.984 -18.594 -0.587 1 44.53 26 GLU B C 1
ATOM 959 O O . GLU B 1 26 ? 12.43 -18.734 0.504 1 44.53 26 GLU B O 1
ATOM 964 N N . LYS B 1 27 ? 14.18 -18.047 -0.365 1 47.09 27 LYS B N 1
ATOM 965 C CA . LYS B 1 27 ? 14.367 -16.859 0.467 1 47.09 27 LYS B CA 1
ATOM 966 C C . LYS B 1 27 ? 13.039 -16.156 0.717 1 47.09 27 LYS B C 1
ATOM 968 O O . LYS B 1 27 ? 12.203 -16.047 -0.182 1 47.09 27 LYS B O 1
ATOM 973 N N . PRO B 1 28 ? 12.656 -16.141 1.947 1 51 28 PRO B N 1
ATOM 974 C CA . PRO B 1 28 ? 11.422 -15.383 2.193 1 51 28 PRO B CA 1
ATOM 975 C C . PRO B 1 28 ? 11.312 -14.125 1.342 1 51 28 PRO B C 1
ATOM 977 O O . PRO B 1 28 ? 12.25 -13.312 1.312 1 51 28 PRO B O 1
ATOM 980 N N . ASP B 1 29 ? 10.758 -14.211 0.175 1 60.94 29 ASP B N 1
ATOM 981 C CA . ASP B 1 29 ? 10.562 -13.086 -0.729 1 60.94 29 ASP B CA 1
ATOM 982 C C . ASP B 1 29 ? 10.234 -11.812 0.046 1 60.94 29 ASP B C 1
ATOM 984 O O . ASP B 1 29 ? 9.219 -11.742 0.736 1 60.94 29 ASP B O 1
ATOM 988 N N . THR B 1 30 ? 11.312 -11.117 0.479 1 79.25 30 THR B N 1
ATOM 989 C CA . THR B 1 30 ? 11.203 -9.836 1.173 1 79.25 30 THR B CA 1
ATOM 990 C C . THR B 1 30 ? 10.25 -8.906 0.437 1 79.25 30 THR B C 1
ATOM 992 O O . THR B 1 30 ? 10.312 -8.773 -0.787 1 79.25 30 THR B O 1
ATOM 995 N N . VAL B 1 31 ? 9.297 -8.5 1.104 1 84.62 31 VAL B N 1
ATOM 996 C CA . VAL B 1 31 ? 8.305 -7.566 0.563 1 84.62 31 VAL B CA 1
ATOM 997 C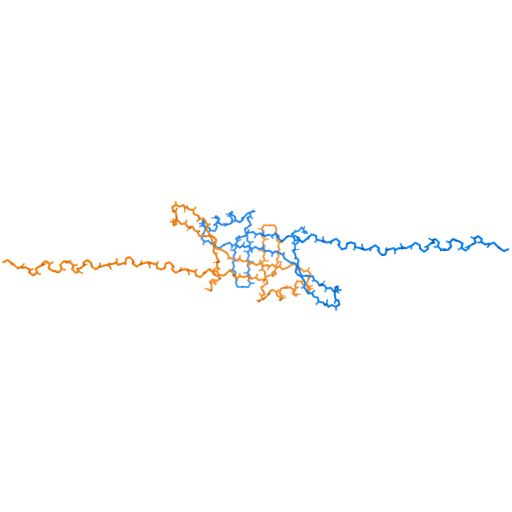 C . VAL B 1 31 ? 8.93 -6.184 0.41 1 84.62 31 VAL B C 1
ATOM 999 O O . VAL B 1 31 ? 9.555 -5.668 1.341 1 84.62 31 VAL B O 1
ATOM 1002 N N . THR B 1 32 ? 9 -5.664 -0.804 1 88.5 32 THR B N 1
ATOM 1003 C CA . THR B 1 32 ? 9.43 -4.289 -1.057 1 88.5 32 THR B CA 1
ATOM 1004 C C . THR B 1 32 ? 8.25 -3.33 -0.928 1 88.5 32 THR B C 1
ATOM 1006 O O . THR B 1 32 ? 7.191 -3.549 -1.527 1 88.5 32 THR B O 1
ATOM 1009 N N . THR B 1 33 ? 8.438 -2.34 -0.154 1 95.19 33 THR B N 1
ATOM 1010 C CA . THR B 1 33 ? 7.434 -1.292 -0.001 1 95.19 33 THR B CA 1
ATOM 1011 C C . THR B 1 33 ? 7.734 -0.116 -0.926 1 95.19 33 THR B C 1
ATOM 1013 O O . THR B 1 33 ? 8.867 0.365 -0.981 1 95.19 33 THR B O 1
ATOM 1016 N N . ARG B 1 34 ? 6.754 0.333 -1.715 1 95.88 34 ARG B N 1
ATOM 1017 C CA . ARG B 1 34 ? 6.848 1.51 -2.572 1 95.88 34 ARG B CA 1
ATOM 1018 C C . ARG B 1 34 ? 6.066 2.68 -1.984 1 95.88 34 ARG B C 1
ATOM 1020 O O . ARG B 1 34 ? 5.109 2.479 -1.231 1 95.88 34 ARG B O 1
ATOM 1027 N N . PHE B 1 35 ? 6.418 3.879 -2.314 1 97.12 35 PHE B N 1
ATOM 1028 C CA . PHE B 1 35 ? 5.848 5.094 -1.747 1 97.12 35 PHE B CA 1
ATOM 1029 C C . PHE B 1 35 ? 5.301 6 -2.844 1 97.12 35 PHE B C 1
ATOM 1031 O O . PHE B 1 35 ? 6 6.297 -3.816 1 97.12 35 PHE B O 1
ATOM 1038 N N . PHE B 1 36 ? 4.039 6.438 -2.627 1 97.44 36 PHE B N 1
ATOM 1039 C CA . PHE B 1 36 ? 3.381 7.18 -3.697 1 97.44 36 PHE B CA 1
ATOM 1040 C C . PHE B 1 36 ? 2.576 8.344 -3.135 1 97.44 36 PHE B C 1
ATOM 1042 O O . PHE B 1 36 ? 2.195 8.336 -1.962 1 97.44 36 PHE B O 1
ATOM 1049 N N . MET B 1 37 ? 2.408 9.211 -3.957 1 97.38 37 MET B N 1
ATOM 1050 C CA . MET B 1 37 ? 1.257 10.102 -3.871 1 97.38 37 MET B CA 1
ATOM 1051 C C . MET B 1 37 ? 0.3 9.867 -5.035 1 97.38 37 MET B C 1
ATOM 1053 O O . MET B 1 37 ? 0.7 9.352 -6.078 1 97.38 37 MET B O 1
ATOM 1057 N N . GLY B 1 38 ? -0.94 10.203 -4.73 1 95.62 38 GLY B N 1
ATOM 1058 C CA . GLY B 1 38 ? -1.956 9.992 -5.75 1 95.62 38 GLY B CA 1
ATOM 1059 C C . GLY B 1 38 ? -3.332 10.477 -5.332 1 95.62 38 GLY B C 1
ATOM 1060 O O . GLY B 1 38 ? -3.463 11.227 -4.359 1 95.62 38 GLY B O 1
ATOM 1061 N N . ASP B 1 39 ? -4.289 10.07 -6.109 1 93.19 39 ASP B N 1
ATOM 1062 C CA . ASP B 1 39 ? -5.68 10.453 -5.879 1 93.19 39 ASP B CA 1
ATOM 1063 C C . ASP B 1 39 ? -6.531 9.234 -5.523 1 93.19 39 ASP B C 1
ATOM 1065 O O . ASP B 1 39 ? -6.516 8.227 -6.234 1 93.19 39 ASP B O 1
ATOM 1069 N N . SER B 1 40 ? -7.16 9.461 -4.406 1 88.12 40 SER B N 1
ATOM 1070 C CA . SER B 1 40 ? -7.996 8.375 -3.918 1 88.12 40 SER B CA 1
ATOM 1071 C C . SER B 1 40 ? -9.477 8.656 -4.164 1 88.12 40 SER B C 1
ATOM 1073 O O . SER B 1 40 ? -9.961 9.758 -3.877 1 88.12 40 SER B O 1
ATOM 1075 N N . GLY B 1 41 ? -10.094 7.715 -4.844 1 81.31 41 GLY B N 1
ATOM 1076 C CA . GLY B 1 41 ? -11.539 7.734 -5.016 1 81.31 41 GLY B CA 1
ATOM 1077 C C . GLY B 1 41 ? -12.234 6.566 -4.348 1 81.31 41 GLY B C 1
ATOM 1078 O O . GLY B 1 41 ? -11.617 5.812 -3.6 1 81.31 41 GLY B O 1
ATOM 1079 N N . GLU B 1 42 ? -13.555 6.578 -4.59 1 83.75 42 GLU B N 1
ATOM 1080 C CA . GLU B 1 42 ? -14.344 5.461 -4.066 1 83.75 42 GLU B CA 1
ATOM 1081 C C . GLU B 1 42 ? -13.977 4.156 -4.77 1 83.75 42 GLU B C 1
ATOM 1083 O O . GLU B 1 42 ? -14.211 4.008 -5.969 1 83.75 42 GLU B O 1
ATOM 1088 N N . GLY B 1 43 ? -13.359 3.301 -4.141 1 88.06 43 GLY B N 1
ATOM 1089 C CA . GLY B 1 43 ? -13.078 1.962 -4.637 1 88.06 43 GLY B CA 1
ATOM 1090 C C . GLY B 1 43 ? -11.867 1.902 -5.547 1 88.06 43 GLY B C 1
ATOM 1091 O O . GLY B 1 43 ? -11.531 0.84 -6.074 1 88.06 43 GLY B O 1
ATOM 1092 N N . SER B 1 44 ? -11.352 3.082 -5.801 1 93.88 44 SER B N 1
ATOM 1093 C CA . SER B 1 44 ? -10.18 3.104 -6.672 1 93.88 44 SER B CA 1
ATOM 1094 C C . SER B 1 44 ? -9.18 4.164 -6.227 1 93.88 44 SER B C 1
ATOM 1096 O O . SER B 1 44 ? -9.555 5.137 -5.57 1 93.88 44 SER B O 1
ATOM 1098 N N . ILE B 1 45 ? -7.941 3.955 -6.609 1 95.56 45 ILE B N 1
ATOM 1099 C CA . ILE B 1 45 ? -6.871 4.898 -6.309 1 95.56 45 ILE B CA 1
ATOM 1100 C C . ILE B 1 45 ? -5.887 4.945 -7.477 1 95.56 45 ILE B C 1
ATOM 1102 O O . ILE B 1 45 ? -5.504 3.906 -8.016 1 95.56 45 ILE B O 1
ATOM 1106 N N . SER B 1 46 ? -5.555 6.156 -7.805 1 96.44 46 SER B N 1
ATOM 1107 C CA . SER B 1 46 ? -4.484 6.375 -8.773 1 96.44 46 SER B CA 1
ATOM 1108 C C . SER B 1 46 ? -3.236 6.934 -8.102 1 96.44 46 SER B C 1
ATOM 1110 O O . SER B 1 46 ? -3.244 8.062 -7.609 1 96.44 46 SER B O 1
ATOM 1112 N N . LEU B 1 47 ? -2.258 6.125 -8.109 1 97 47 LEU B N 1
ATOM 1113 C CA . LEU B 1 47 ? -0.957 6.531 -7.59 1 97 47 LEU B CA 1
ATOM 1114 C C . LEU B 1 47 ? -0.073 7.078 -8.703 1 97 47 LEU B C 1
ATOM 1116 O O . LEU B 1 47 ? 0.392 6.32 -9.562 1 97 47 LEU B O 1
ATOM 1120 N N . THR B 1 48 ? 0.168 8.328 -8.633 1 96.38 48 THR B N 1
ATOM 1121 C CA . THR B 1 48 ? 0.676 9 -9.82 1 96.38 48 THR B CA 1
ATOM 1122 C C . THR B 1 48 ? 2.127 9.422 -9.625 1 96.38 48 THR B C 1
ATOM 1124 O O . THR B 1 48 ? 2.82 9.75 -10.594 1 96.38 48 THR B O 1
ATOM 1127 N N . GLN B 1 49 ? 2.604 9.484 -8.469 1 96.81 49 GLN B N 1
ATOM 1128 C CA . GLN B 1 49 ? 3.975 9.898 -8.195 1 96.81 49 GLN B CA 1
ATOM 1129 C C . GLN B 1 49 ? 4.656 8.938 -7.23 1 96.81 49 GLN B C 1
ATOM 1131 O O . GLN B 1 49 ? 4.23 8.797 -6.082 1 96.81 49 GLN B O 1
ATOM 1136 N N . GLU B 1 50 ? 5.699 8.391 -7.699 1 97.31 50 GLU B N 1
ATOM 1137 C CA . GLU B 1 50 ? 6.484 7.48 -6.871 1 97.31 50 GLU B CA 1
ATOM 1138 C C . GLU B 1 50 ? 7.695 8.188 -6.273 1 97.31 50 GLU B C 1
ATOM 1140 O O . GLU B 1 50 ? 8.312 9.039 -6.922 1 97.31 50 GLU B O 1
ATOM 1145 N N . PHE B 1 51 ? 8.062 7.738 -5.07 1 97.31 51 PHE B N 1
ATOM 1146 C CA . PHE B 1 51 ? 9.242 8.266 -4.387 1 97.31 51 PHE B CA 1
ATOM 1147 C C . PHE B 1 51 ? 10.242 7.156 -4.102 1 97.31 51 PHE B C 1
ATOM 1149 O O . PHE B 1 51 ? 9.859 6.012 -3.855 1 97.31 51 PHE B O 1
ATOM 1156 N N . ALA B 1 52 ? 11.461 7.477 -4.094 1 95.81 52 ALA B N 1
ATOM 1157 C CA . ALA B 1 52 ? 12.531 6.504 -3.887 1 95.81 52 ALA B CA 1
ATOM 1158 C C . ALA B 1 52 ? 12.594 6.066 -2.426 1 95.81 52 ALA B C 1
ATOM 1160 O O . ALA B 1 52 ? 13.156 5.012 -2.111 1 95.81 52 ALA B O 1
ATOM 1161 N N . SER B 1 53 ? 12.047 6.875 -1.513 1 96.69 53 SER B N 1
ATOM 1162 C CA . SER B 1 53 ? 12.094 6.566 -0.087 1 96.69 53 SER B CA 1
ATOM 1163 C C . SER B 1 53 ? 10.875 7.121 0.64 1 96.69 53 SER B C 1
ATOM 1165 O O . SER B 1 53 ? 10.203 8.023 0.133 1 96.69 53 SER B O 1
ATOM 1167 N N . GLU B 1 54 ? 10.727 6.582 1.846 1 96.88 54 GLU B N 1
ATOM 1168 C CA . GLU B 1 54 ? 9.609 7.086 2.639 1 96.88 54 GLU B CA 1
ATOM 1169 C C . GLU B 1 54 ? 9.844 8.531 3.066 1 96.88 54 GLU B C 1
ATOM 1171 O O . GLU B 1 54 ? 8.906 9.32 3.16 1 96.88 54 GLU B O 1
ATOM 1176 N N . VAL B 1 55 ? 11.039 8.891 3.324 1 96.06 55 VAL B N 1
ATOM 1177 C CA . VAL B 1 55 ? 11.391 10.234 3.773 1 96.06 55 VAL B CA 1
ATOM 1178 C C . VAL B 1 55 ? 10.992 11.258 2.707 1 96.06 55 VAL B C 1
ATOM 1180 O O . VAL B 1 55 ? 10.414 12.297 3.02 1 96.06 55 VAL B O 1
ATOM 1183 N N . GLU B 1 56 ? 11.281 11 1.456 1 97.38 56 GLU B N 1
ATOM 1184 C CA . GLU B 1 56 ? 10.898 11.883 0.361 1 97.38 56 GLU B CA 1
ATOM 1185 C C . GLU B 1 56 ? 9.383 12.047 0.286 1 97.38 56 GLU B C 1
ATOM 1187 O O . GLU B 1 56 ? 8.883 13.156 0.109 1 97.38 56 GLU B O 1
ATOM 1192 N N . ALA B 1 57 ? 8.672 10.953 0.428 1 97.88 57 ALA B N 1
ATOM 1193 C CA . ALA B 1 57 ? 7.215 11 0.42 1 97.88 57 ALA B CA 1
ATOM 1194 C C . ALA B 1 57 ? 6.684 11.844 1.575 1 97.88 57 ALA B C 1
ATOM 1196 O O . ALA B 1 57 ? 5.742 12.625 1.403 1 97.88 57 ALA B O 1
ATOM 1197 N N . GLN B 1 58 ? 7.258 11.688 2.715 1 96.62 58 GLN B N 1
ATOM 1198 C CA . GLN B 1 58 ? 6.867 12.461 3.889 1 96.62 58 GLN B CA 1
ATOM 1199 C C . GLN B 1 58 ? 7.066 13.953 3.654 1 96.62 58 GLN B C 1
ATOM 1201 O O . GLN B 1 58 ? 6.195 14.758 3.986 1 96.62 58 GLN B O 1
ATOM 1206 N N . LEU B 1 59 ? 8.156 14.258 3.119 1 96.5 59 LEU B N 1
ATOM 1207 C CA . LEU B 1 59 ? 8.461 15.664 2.875 1 96.5 59 LEU B CA 1
ATOM 1208 C C . LEU B 1 59 ? 7.477 16.281 1.887 1 96.5 59 LEU B C 1
ATOM 1210 O O . LEU B 1 59 ? 6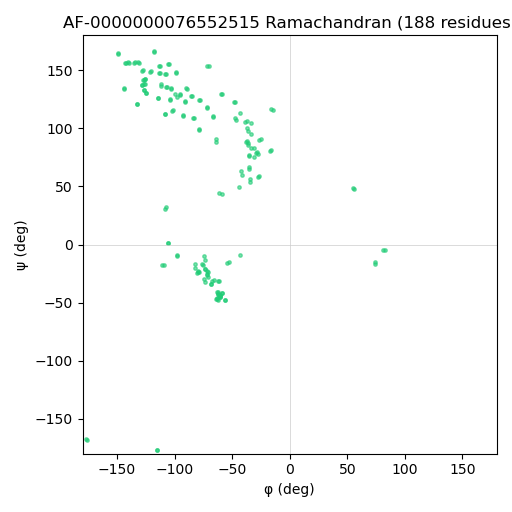.984 17.391 2.102 1 96.5 59 LEU B O 1
ATOM 1214 N N . GLU B 1 60 ? 7.238 15.602 0.849 1 97.12 60 GLU B N 1
ATOM 1215 C CA . GLU B 1 60 ? 6.273 16.094 -0.128 1 97.12 60 GLU B CA 1
ATOM 1216 C C . GLU B 1 60 ? 4.875 16.203 0.48 1 97.12 60 GLU B C 1
ATOM 1218 O O . GLU B 1 60 ? 4.141 17.141 0.201 1 97.12 60 GLU B O 1
ATOM 1223 N N . SER B 1 61 ? 4.5 15.188 1.288 1 96.19 61 SER B N 1
ATOM 1224 C CA . SER B 1 61 ? 3.232 15.203 2.014 1 96.19 61 SER B CA 1
ATOM 1225 C C . SER B 1 61 ? 3.109 16.453 2.885 1 96.19 61 SER B C 1
ATOM 1227 O O . SER B 1 61 ? 2.062 17.094 2.9 1 96.19 61 SER B O 1
ATOM 1229 N N . LEU B 1 62 ? 4.098 16.688 3.559 1 94.25 62 LEU B N 1
ATOM 1230 C CA . LEU B 1 62 ? 4.117 17.859 4.43 1 94.25 62 LEU B CA 1
ATOM 1231 C C . LEU B 1 62 ? 4 19.141 3.619 1 94.25 62 LEU B C 1
ATOM 1233 O O . LEU B 1 62 ? 3.229 20.031 3.973 1 94.25 62 LEU B O 1
ATOM 1237 N N . LYS B 1 63 ? 4.762 19.281 2.561 1 95.19 63 LYS B N 1
ATOM 1238 C CA . LYS B 1 63 ? 4.777 20.453 1.692 1 95.19 63 LYS B CA 1
ATOM 1239 C C . LYS B 1 63 ? 3.398 20.719 1.084 1 95.19 63 LYS B C 1
ATOM 1241 O O . LYS B 1 63 ? 2.938 21.859 1.027 1 95.19 63 LYS B O 1
ATOM 1246 N N . LEU B 1 64 ? 2.736 19.641 0.665 1 94.69 64 LEU B N 1
ATOM 1247 C CA . LEU B 1 64 ? 1.493 19.766 -0.085 1 94.69 64 LEU B CA 1
ATOM 1248 C C . LEU B 1 64 ? 0.285 19.594 0.829 1 94.69 64 LEU B C 1
ATOM 1250 O O . LEU B 1 64 ? -0.856 19.781 0.398 1 94.69 64 LEU B O 1
ATOM 1254 N N . ASN B 1 65 ? 0.489 19.188 2.006 1 93.5 65 ASN B N 1
ATOM 1255 C CA . ASN B 1 65 ? -0.594 18.875 2.934 1 93.5 65 ASN B CA 1
ATOM 1256 C C . ASN B 1 65 ? -1.562 17.859 2.348 1 93.5 65 ASN B C 1
ATOM 1258 O O . ASN B 1 65 ? -2.775 18.078 2.344 1 93.5 65 ASN B O 1
ATOM 1262 N N . ARG B 1 66 ? -0.939 16.812 1.836 1 94.44 66 ARG B N 1
ATOM 1263 C CA . ARG B 1 66 ? -1.687 15.711 1.251 1 94.44 66 ARG B CA 1
ATOM 1264 C C . ARG B 1 66 ? -1.183 14.375 1.78 1 94.44 66 ARG B C 1
ATOM 1266 O O . ARG B 1 66 ? -0.031 14.258 2.207 1 94.44 66 ARG B O 1
ATOM 1273 N N . PRO B 1 67 ? -2.012 13.414 1.709 1 96 67 PRO B N 1
ATOM 1274 C CA . PRO B 1 67 ? -1.541 12.102 2.135 1 96 67 PRO B CA 1
ATOM 1275 C C . PRO B 1 67 ? -0.545 11.484 1.154 1 96 67 PRO B C 1
ATOM 1277 O O . PRO B 1 67 ? -0.544 11.828 -0.03 1 96 67 PRO B O 1
ATOM 1280 N N . TYR B 1 68 ? 0.285 10.625 1.716 1 96.75 68 TYR B N 1
ATOM 1281 C CA . TYR B 1 68 ? 1.055 9.688 0.901 1 96.75 68 TYR B CA 1
ATOM 1282 C C . TYR B 1 68 ? 0.694 8.25 1.235 1 96.75 68 TYR B C 1
ATOM 1284 O O . TYR B 1 68 ? 0.063 7.98 2.262 1 96.75 68 TYR B O 1
ATOM 1292 N N . TYR B 1 69 ? 1.13 7.336 0.349 1 96.69 69 TYR B N 1
ATOM 1293 C CA . TYR B 1 69 ? 0.698 5.945 0.436 1 96.69 69 TYR B CA 1
ATOM 1294 C C . TYR B 1 69 ? 1.895 5.004 0.45 1 96.69 69 TYR B C 1
ATOM 1296 O O . TYR B 1 69 ? 2.867 5.215 -0.279 1 96.69 69 TYR B O 1
ATOM 1304 N N . THR B 1 70 ? 1.8 3.996 1.213 1 96.94 70 THR B N 1
ATOM 1305 C CA . THR B 1 70 ? 2.691 2.846 1.123 1 96.94 70 THR B CA 1
ATOM 1306 C C . THR B 1 70 ? 1.998 1.679 0.426 1 96.94 70 THR B C 1
ATOM 1308 O O . THR B 1 70 ? 0.849 1.356 0.736 1 96.94 70 THR B O 1
ATOM 1311 N N . LEU B 1 71 ? 2.699 1.096 -0.471 1 96.06 71 LEU B N 1
ATOM 1312 C CA . LEU B 1 71 ? 2.164 0.024 -1.305 1 96.06 71 LEU B CA 1
ATOM 1313 C C . LEU B 1 71 ? 3.055 -1.213 -1.235 1 96.06 71 LEU B C 1
ATOM 1315 O O . LEU B 1 71 ? 4.277 -1.111 -1.365 1 96.06 71 LEU B O 1
ATOM 1319 N N . GLU B 1 72 ? 2.449 -2.307 -1.055 1 95.25 72 GLU B N 1
ATOM 1320 C CA . GLU B 1 72 ? 3.123 -3.598 -1.162 1 95.25 72 GLU B CA 1
ATOM 1321 C C . GLU B 1 72 ? 2.404 -4.516 -2.146 1 95.25 72 GLU B C 1
ATOM 1323 O O . GLU B 1 72 ? 1.173 -4.539 -2.197 1 95.25 72 GLU B O 1
ATOM 1328 N N . SER B 1 73 ? 3.168 -5.266 -2.887 1 95.25 73 SER B N 1
ATOM 1329 C CA . SER B 1 73 ? 2.643 -6.195 -3.881 1 95.25 73 SER B CA 1
ATOM 1330 C C . SER B 1 73 ? 2.787 -7.641 -3.414 1 95.25 73 SER B C 1
ATOM 1332 O O . SER B 1 73 ? 3.859 -8.047 -2.959 1 95.25 73 SER B O 1
ATOM 1334 N N . TRP B 1 74 ? 1.717 -8.336 -3.631 1 94.75 74 TRP B N 1
ATOM 1335 C CA . TRP B 1 74 ? 1.664 -9.719 -3.166 1 94.75 74 TRP B CA 1
ATOM 1336 C C . TRP B 1 74 ? 1.091 -10.633 -4.242 1 94.75 74 TRP B C 1
ATOM 1338 O O . TRP B 1 74 ? 0.383 -10.18 -5.145 1 94.75 74 TRP B O 1
ATOM 1348 N N . ARG B 1 75 ? 1.463 -11.914 -4.105 1 93.25 75 ARG B N 1
ATOM 1349 C CA . ARG B 1 75 ? 0.822 -12.984 -4.863 1 93.25 75 ARG B CA 1
ATOM 1350 C C . ARG B 1 75 ? 0.301 -14.078 -3.936 1 93.25 75 ARG B C 1
ATOM 1352 O O . ARG B 1 75 ? 0.946 -14.414 -2.939 1 93.25 75 ARG B O 1
ATOM 1359 N N . ALA B 1 76 ? -0.875 -14.484 -4.305 1 93.5 76 ALA B N 1
ATOM 1360 C CA . ALA B 1 76 ? -1.41 -15.648 -3.609 1 93.5 76 ALA B CA 1
ATOM 1361 C C . ALA B 1 76 ? -0.997 -16.938 -4.309 1 93.5 76 ALA B C 1
ATOM 1363 O O . ALA B 1 76 ? -1.066 -17.047 -5.535 1 93.5 76 ALA B O 1
ATOM 1364 N N . VAL B 1 77 ? -0.558 -17.859 -3.516 1 90.25 77 VAL B N 1
ATOM 1365 C CA . VAL B 1 77 ? -0.147 -19.141 -4.055 1 90.25 77 VAL B CA 1
ATOM 1366 C C . VAL B 1 77 ? -0.848 -20.266 -3.297 1 90.25 77 VAL B C 1
ATOM 1368 O O . VAL B 1 77 ? -0.969 -20.219 -2.07 1 90.25 77 VAL B O 1
ATOM 1371 N N . ALA B 1 78 ? -1.309 -21.234 -4.035 1 88.88 78 ALA B N 1
ATOM 1372 C CA . ALA B 1 78 ? -1.888 -22.422 -3.414 1 88.88 78 ALA B CA 1
ATOM 1373 C C . ALA B 1 78 ? -0.798 -23.375 -2.924 1 88.88 78 ALA B C 1
ATOM 1375 O O . ALA B 1 78 ? 0.167 -23.641 -3.643 1 88.88 78 ALA B O 1
ATOM 1376 N N . ASP B 1 79 ? -0.886 -23.672 -1.705 1 83.56 79 ASP B N 1
ATOM 1377 C CA . ASP B 1 79 ? -0.016 -24.688 -1.122 1 83.56 79 ASP B CA 1
ATOM 1378 C C . ASP B 1 79 ? -0.759 -26 -0.944 1 83.56 79 ASP B C 1
ATOM 1380 O O . ASP B 1 79 ? -1.724 -26.078 -0.181 1 83.56 79 ASP B O 1
ATOM 1384 N N . LEU B 1 80 ? -0.338 -27.016 -1.656 1 84.19 80 LEU B N 1
ATOM 1385 C CA . LEU B 1 80 ? -0.995 -28.312 -1.642 1 84.19 80 LEU B CA 1
ATOM 1386 C C . LEU B 1 80 ? -0.176 -29.328 -0.849 1 84.19 80 LEU B C 1
ATOM 1388 O O . LEU B 1 80 ? -0.475 -30.516 -0.866 1 84.19 80 LEU B O 1
ATOM 1392 N N . SER B 1 81 ? 0.878 -29.047 -0.282 1 80.44 81 SER B N 1
ATOM 1393 C CA . SER B 1 81 ? 1.882 -29.938 0.273 1 80.44 81 SER B CA 1
ATOM 1394 C C . SER B 1 81 ? 1.299 -30.797 1.395 1 80.44 81 SER B C 1
ATOM 1396 O O . SER B 1 81 ? 1.731 -31.938 1.606 1 80.44 81 SER B O 1
ATOM 1398 N N . ASN B 1 82 ? 0.342 -30.297 2.129 1 76.81 82 ASN B N 1
ATOM 1399 C CA . ASN B 1 82 ? -0.11 -31.062 3.281 1 76.81 82 ASN B CA 1
ATOM 1400 C C . ASN B 1 82 ? -1.498 -31.656 3.053 1 76.81 82 ASN B C 1
ATOM 1402 O O . ASN B 1 82 ? -2.264 -31.844 4 1 76.81 82 ASN B O 1
ATOM 1406 N N . GLY B 1 83 ? -1.73 -31.938 1.795 1 81.06 83 GLY B N 1
ATOM 1407 C CA . GLY B 1 83 ? -3.016 -32.562 1.518 1 81.06 83 GLY B CA 1
ATOM 1408 C C . GLY B 1 83 ? -4.18 -31.594 1.612 1 81.06 83 GLY B C 1
ATOM 1409 O O . GLY B 1 83 ? -5.32 -31.953 1.322 1 81.06 83 GLY B O 1
ATOM 1410 N N . SER B 1 84 ? -3.863 -30.484 2.256 1 81.56 84 SER B N 1
ATOM 1411 C CA . SER B 1 84 ? -4.883 -29.438 2.277 1 81.56 84 SER B CA 1
ATOM 1412 C C . SER B 1 84 ? -4.5 -28.266 1.379 1 81.56 84 SER B C 1
ATOM 1414 O O . SER B 1 84 ? -3.316 -28.047 1.104 1 81.56 84 SER B O 1
ATOM 1416 N N . ILE B 1 85 ? -5.531 -27.719 0.837 1 82.69 85 ILE B N 1
ATOM 1417 C CA . ILE B 1 85 ? -5.277 -26.531 0.04 1 82.69 85 ILE B CA 1
ATOM 1418 C C . ILE B 1 85 ? -5.203 -25.312 0.951 1 82.69 85 ILE B C 1
ATOM 1420 O O . ILE B 1 85 ? -6.176 -24.969 1.629 1 82.69 85 ILE B O 1
ATOM 1424 N N . ALA B 1 86 ? -3.998 -24.812 1.085 1 87.19 86 ALA B N 1
ATOM 1425 C CA . ALA B 1 86 ? -3.824 -23.562 1.819 1 87.19 86 ALA B CA 1
ATOM 1426 C C . ALA B 1 86 ? -3.391 -22.422 0.887 1 87.19 86 ALA B C 1
ATOM 1428 O O . ALA B 1 86 ? -2.643 -22.656 -0.067 1 87.19 86 ALA B O 1
ATOM 1429 N N . VAL B 1 87 ? -4.016 -21.281 1.106 1 89.12 87 VAL B N 1
ATOM 1430 C CA . VAL B 1 87 ? -3.594 -20.109 0.349 1 89.12 87 VAL B CA 1
ATOM 1431 C C . VAL B 1 87 ? -2.504 -19.359 1.114 1 89.12 87 VAL B C 1
ATOM 1433 O O . VAL B 1 87 ? -2.686 -19 2.283 1 89.12 87 VAL B O 1
ATOM 1436 N N . GLN B 1 88 ? -1.377 -19.203 0.444 1 89.44 88 GLN B N 1
ATOM 1437 C CA . GLN B 1 88 ? -0.257 -18.484 1.038 1 89.44 88 GLN B CA 1
ATOM 1438 C C . GLN B 1 88 ? -0.001 -17.172 0.308 1 89.44 88 GLN B C 1
ATOM 1440 O O . GLN B 1 88 ? -0.267 -17.047 -0.891 1 89.44 88 GLN B O 1
ATOM 1445 N N . LYS B 1 89 ? 0.436 -16.266 1.086 1 91.94 89 LYS B N 1
ATOM 1446 C CA . LYS B 1 89 ? 0.831 -14.953 0.59 1 91.94 8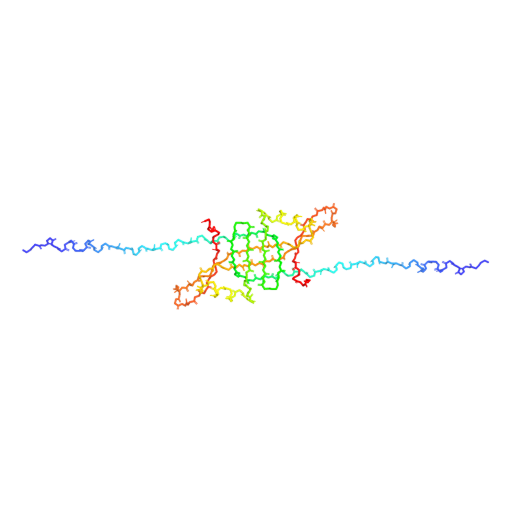9 LYS B CA 1
ATOM 1447 C C . LYS B 1 89 ? 2.342 -14.867 0.4 1 91.94 89 LYS B C 1
ATOM 1449 O O . LYS B 1 89 ? 3.107 -15.227 1.298 1 91.94 89 LYS B O 1
ATOM 1454 N N . ARG B 1 90 ? 2.725 -14.453 -0.84 1 90.75 90 ARG B N 1
ATOM 1455 C CA . ARG B 1 90 ? 4.137 -14.227 -1.137 1 90.75 90 ARG B CA 1
ATOM 1456 C C . ARG B 1 90 ? 4.355 -12.844 -1.741 1 90.75 90 ARG B C 1
ATOM 1458 O O . ARG B 1 90 ? 3.467 -12.297 -2.402 1 90.75 90 ARG B O 1
ATOM 1465 N N . ALA B 1 91 ? 5.566 -12.32 -1.443 1 91.94 91 ALA B N 1
ATOM 1466 C CA . ALA B 1 91 ? 5.914 -11.055 -2.088 1 91.94 91 ALA B CA 1
ATOM 1467 C C . ALA B 1 91 ? 5.918 -11.195 -3.607 1 91.94 91 ALA B C 1
ATOM 1469 O O . ALA B 1 91 ? 6.395 -12.203 -4.145 1 91.94 91 ALA B O 1
ATOM 1470 N N . ALA B 1 92 ? 5.16 -10.18 -4.172 1 86.88 92 ALA B N 1
ATOM 1471 C CA . ALA B 1 92 ? 5.191 -10.164 -5.633 1 86.88 92 ALA B CA 1
ATOM 1472 C C . ALA B 1 92 ? 6.48 -9.531 -6.148 1 86.88 92 ALA B C 1
ATOM 1474 O O . ALA B 1 92 ? 6.949 -8.531 -5.594 1 86.88 92 ALA B O 1
ATOM 1475 N N . SER B 1 93 ? 7.492 -10.203 -6.535 1 67.44 93 SER B N 1
ATOM 1476 C CA . SER B 1 93 ? 8.703 -9.617 -7.094 1 67.44 93 SER B CA 1
ATOM 1477 C C . SER B 1 93 ? 8.375 -8.578 -8.164 1 67.44 93 SER B C 1
ATOM 1479 O O . SER B 1 93 ? 7.398 -8.727 -8.898 1 67.44 93 SER B O 1
ATOM 1481 N N . SER B 1 94 ? 8.609 -7.211 -7.848 1 51.31 94 SER B N 1
ATOM 1482 C CA . SER B 1 94 ? 8.5 -6.281 -8.969 1 51.31 94 SER B CA 1
ATOM 1483 C C . SER B 1 94 ? 9.195 -6.824 -10.211 1 51.31 94 SER B C 1
ATOM 1485 O O . SER B 1 94 ? 10.43 -6.918 -10.242 1 51.31 94 SER B O 1
ATOM 1487 N N . ARG B 1 95 ? 9.055 -7.938 -10.695 1 42.44 95 ARG B N 1
ATOM 1488 C CA . ARG B 1 95 ? 9.828 -8.305 -11.883 1 42.44 95 ARG B CA 1
ATOM 1489 C C . ARG B 1 95 ? 9.844 -7.172 -12.898 1 42.44 95 ARG B C 1
ATOM 1491 O O . ARG B 1 95 ? 8.82 -6.543 -13.148 1 42.44 95 ARG B O 1
ATOM 1498 N N . THR B 1 96 ? 11.125 -6.469 -13.188 1 32.28 96 THR B N 1
ATOM 1499 C CA . THR B 1 96 ? 11.461 -5.949 -14.508 1 32.28 96 THR B CA 1
ATOM 1500 C C . THR B 1 96 ? 10.984 -6.898 -15.602 1 32.28 96 THR B C 1
ATOM 1502 O O . THR B 1 96 ? 11.141 -8.117 -15.492 1 32.28 96 THR B O 1
#

Solvent-accessible surface area (backbone atoms only — not comparable to full-atom values): 11363 Å² total; per-residue (Å²): 137,80,76,71,64,64,64,58,60,63,63,64,65,60,80,70,59,75,73,71,70,67,69,66,72,65,66,78,58,73,68,65,77,46,27,29,32,60,50,78,55,91,57,29,35,39,30,66,41,59,39,98,38,66,66,58,38,36,50,51,12,46,75,66,72,39,58,28,34,42,36,38,45,27,30,37,41,81,39,58,87,77,84,40,85,38,83,41,83,38,42,41,71,85,73,124,135,83,74,73,65,67,64,59,61,66,63,64,66,60,78,72,62,74,72,70,70,68,70,64,73,65,64,80,56,71,69,63,77,46,27,30,32,60,50,78,55,92,58,28,35,40,31,64,41,59,39,97,37,65,67,58,38,35,51,51,14,48,77,66,72,38,59,28,33,44,38,34,45,28,30,38,40,81,38,59,8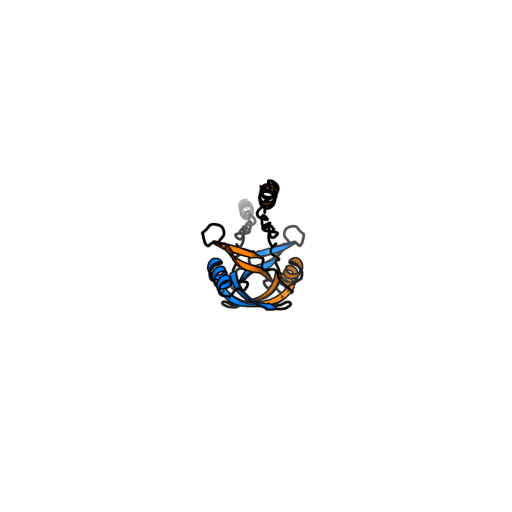6,77,82,41,86,40,83,40,83,39,41,41,72,82,71,130

Nearest PDB structures (foldseek):
  6p7j-assembly1_A-2  TM=2.331E-01  e=9.107E-01  Homo sapiens

Secondary structure (DSSP, 8-state):
--GGGHHHHHHT-----------------PPPEEEEEEEE-SS-EEEEEEESSHHHHHHHHHHHT--EEEEEEEEEEEE-TTSS-EEEEEE--TT-/--GGGHHHHHHT-----------------PPPEEEEEEEE-SS-EEEEEEESSHHHHHHHHHHHT--EEEEEEEEEEEE-TTSS-EEEEEE-----

Organism: NCBI:txid570835

Foldseek 3Di:
DDPPPPVVVVVVVPCVVPPPPPPPPPPQQDWDKWKFDWDDDDVDIDGDGTDPDPVVNVVVCVVVVHDMDIDTAWDWDWDCPVVDTDIDIGGDPPPD/DCPPPVVVVVVVVPPVVPPPPPPVPPPQQDWDKWKFDWDDDDVDIDGDGTDPDPVVNVVVCVVVVHDMDIDTAWDWDWDCPVVDTDIDIGGDPPDD

Sequence (192 aa):
MSTATVNTLAELVRNDKPRRTRRTQEKPDTVTTRFFMGDSGEGSISLTQEFASEVEAQLESLKLNRPYYTLESWRAVADLSNGSIAVQKRAASSRTMSTATVNTLAELVRNDKPRRTRRTQEKPDTVTTRFFMGDSGEGSISLTQEFASEVEAQLESLKLNRPYYTLESWRAVADLSNGSIAVQKRAASSRT

Radius of gyration: 31.35 Å; Cα contacts (8 Å, |Δi|>4): 295; chains: 2; bounding box: 44×126×72 Å

pLDDT: mean 76.1, std 23.0, range [32.28, 97.94]